Protein AF-A0A535G7M3-F1 (afdb_monomer)

Mean predicted aligned error: 3.78 Å

Secondary structure (DSSP, 8-state):
-EE--HHHHHTTS-TT-EEEE--BTTBT--HHHHHHHHHHHHHHS-S-SEEEE-SS--BSSSSBGGGG-STTTEEEEEES--TT-HHHHHHHHTTSSEEEE--HHHHHHHHHHHHTT-SEEEESTTTTSTTSTTTTTTB-SHHHHHH----EEEEEETTEEEEEEE----SEEEEEEEEEETT--EE-TT-S--TTHHHHHHHHHHTT-EEEEEEEEEE-TT-S-GGG-SB-GGG--EEEE-SSHHHHS-SSSS-S--GGGTS--TTPPPPP----HHHHHHHHHGGG--TT-EEE--TTHHHHHHHHHHHHTT-GGGSEEE-TTS-BS----

Foldseek 3Di:
DDEDALLRVQVQAAAQAAEEADDAAQFFFQQSNLLSNLVCCVVPVPDFQYEYEYLYDHHQQPTGPLSCLDQRRHQEYEYADDPNHVSNVVSVVVVSHWYFHDHSVQSLVLLQCLLVVHQFDWAAPQPPHCCAPVHPVRGDDDNNSVPNDRQWDWDADPNDITIGRGHDAHQEYETEAAEAEPLRFGANQQALFDFRLQSSLSNHQSSVHAYEYEYCDYDYPPPQPPVRRPHGSVSHDYYHYDPDLQPRVANHPVGNTDCLSVDDCVPPAQDADDDDPLQVVLLVVCVVDFFPEEDEADPDSRVVHVSNNCRVVVCLNRYWYDYPSGDTRDYDD

Nearest PDB structures (foldseek):
  2ahu-assembly1_D  TM=9.354E-01  e=6.860E-32  Escherichia coli O157:H7
  2ahw-assembly1_D  TM=9.387E-01  e=3.954E-31  Escherichia coli O157:H7
  2ahw-assembly1_C  TM=9.393E-01  e=7.514E-31  Escherichia coli O157:H7
  5dbn-assembly2_E  TM=9.052E-01  e=2.114E-18  Escherichia coli DH5[alpha]
  3dlx-assembly2_D  TM=8.431E-01  e=1.489E-18  Homo sapiens

Radius of gyration: 20.75 Å; Cα contacts (8 Å, |Δi|>4): 780; chains: 1; bounding box: 54×54×50 Å

Structure (mmCIF, N/CA/C/O backbone):
data_AF-A0A535G7M3-F1
#
_entry.id   AF-A0A535G7M3-F1
#
loop_
_atom_site.group_PDB
_atom_site.id
_atom_site.type_symbol
_atom_site.label_atom_id
_atom_site.label_alt_id
_atom_site.label_comp_id
_atom_site.label_asym_id
_atom_site.label_entity_id
_atom_site.label_seq_id
_atom_site.pdbx_PDB_ins_code
_atom_site.Cartn_x
_atom_site.Cartn_y
_atom_site.Cartn_z
_atom_site.occupancy
_atom_site.B_iso_or_equiv
_atom_site.auth_seq_id
_atom_site.auth_comp_id
_atom_site.auth_asym_id
_atom_site.auth_atom_id
_atom_site.pdbx_PDB_model_num
ATOM 1 N N . MET A 1 1 ? -15.943 12.325 -10.690 1.00 85.44 1 MET A N 1
ATOM 2 C CA . MET A 1 1 ? -14.602 12.933 -10.725 1.00 85.44 1 MET A CA 1
ATOM 3 C C . MET A 1 1 ? -14.664 14.458 -10.744 1.00 85.44 1 MET A C 1
ATOM 5 O O . MET A 1 1 ? -15.367 15.042 -11.564 1.00 85.44 1 MET A O 1
ATOM 9 N N . ARG A 1 2 ? -13.931 15.091 -9.825 1.00 95.06 2 ARG A N 1
ATOM 10 C CA . ARG A 1 2 ? -13.686 16.533 -9.719 1.00 95.06 2 ARG A CA 1
ATOM 11 C C . ARG A 1 2 ? -12.179 16.757 -9.592 1.00 95.06 2 ARG A C 1
ATOM 13 O O . ARG A 1 2 ? -11.519 16.082 -8.804 1.00 95.06 2 ARG A O 1
ATOM 20 N N . LEU A 1 3 ? -11.642 17.720 -10.336 1.00 97.31 3 LEU A N 1
ATOM 21 C CA . LEU A 1 3 ? -10.264 18.167 -10.143 1.00 97.31 3 LEU A CA 1
ATOM 22 C C . LEU A 1 3 ? -10.166 18.968 -8.839 1.00 97.31 3 LEU A C 1
ATOM 24 O O . LEU A 1 3 ? -11.008 19.833 -8.588 1.00 97.31 3 LEU A O 1
ATOM 28 N N . ALA A 1 4 ? -9.162 18.675 -8.021 1.00 98.12 4 ALA A N 1
ATOM 29 C CA . ALA A 1 4 ? -8.980 19.292 -6.715 1.00 98.12 4 ALA A CA 1
ATOM 30 C C . ALA A 1 4 ? -7.508 19.639 -6.468 1.00 98.12 4 ALA A C 1
ATOM 32 O O . ALA A 1 4 ? -6.596 18.945 -6.915 1.00 98.12 4 ALA A O 1
ATOM 33 N N . SER A 1 5 ? -7.278 20.714 -5.723 1.00 98.50 5 SER A N 1
ATOM 34 C CA . SER A 1 5 ? -5.991 20.965 -5.078 1.00 98.50 5 SER A CA 1
ATOM 35 C C . SER A 1 5 ? -5.734 19.952 -3.955 1.00 98.50 5 SER A C 1
ATOM 37 O O . SER A 1 5 ? -6.659 19.316 -3.444 1.00 98.50 5 SER A O 1
ATOM 39 N N . VAL A 1 6 ? -4.475 19.841 -3.517 1.00 98.56 6 VAL A N 1
ATOM 40 C CA . VAL A 1 6 ? -4.107 19.035 -2.339 1.00 98.56 6 VAL A CA 1
ATOM 41 C C . VAL A 1 6 ? -4.949 19.444 -1.126 1.00 98.56 6 VAL A C 1
ATOM 43 O O . VAL A 1 6 ? -5.478 18.588 -0.428 1.00 98.56 6 VAL A O 1
ATOM 46 N N . GLN A 1 7 ? -5.141 20.744 -0.899 1.00 98.38 7 GLN A N 1
ATOM 47 C CA . GLN A 1 7 ? -5.889 21.259 0.248 1.00 98.38 7 GLN A CA 1
ATOM 48 C C . GLN A 1 7 ? -7.371 20.877 0.194 1.00 98.38 7 GLN A C 1
ATOM 50 O O . GLN A 1 7 ? -7.935 20.481 1.209 1.00 98.38 7 GLN A O 1
ATOM 55 N N . GLU A 1 8 ? -8.001 20.961 -0.980 1.00 98.50 8 GLU A N 1
ATOM 56 C CA . GLU A 1 8 ? -9.398 20.548 -1.155 1.00 98.50 8 GLU A CA 1
ATOM 57 C C . GLU A 1 8 ? -9.590 19.042 -0.976 1.00 98.50 8 GLU A C 1
ATOM 59 O O . GLU A 1 8 ? -10.617 18.623 -0.448 1.00 98.50 8 GLU A O 1
ATOM 64 N N . ALA A 1 9 ? -8.623 18.232 -1.414 1.00 98.62 9 ALA A N 1
ATOM 65 C CA . ALA A 1 9 ? -8.669 16.789 -1.224 1.00 98.62 9 ALA A CA 1
ATOM 66 C C . ALA A 1 9 ? -8.472 16.396 0.243 1.00 98.62 9 ALA A C 1
ATOM 68 O O . ALA A 1 9 ? -9.218 15.570 0.756 1.00 98.62 9 ALA A O 1
ATOM 69 N N . VAL A 1 10 ? -7.531 17.033 0.945 1.00 98.69 10 VAL A N 1
ATOM 70 C CA . VAL A 1 10 ? -7.316 16.809 2.382 1.00 98.69 10 VAL A CA 1
ATOM 71 C C . VAL A 1 10 ? -8.527 17.249 3.204 1.00 98.69 10 VAL A C 1
ATOM 73 O O . VAL A 1 10 ? -8.916 16.549 4.132 1.00 98.69 10 VAL A O 1
ATOM 76 N N . ALA A 1 11 ? -9.179 18.354 2.834 1.00 98.38 11 ALA A N 1
ATOM 77 C CA . ALA A 1 11 ? -10.402 18.815 3.491 1.00 98.38 11 ALA A CA 1
ATOM 78 C C . ALA A 1 11 ? -11.598 17.858 3.316 1.00 98.38 11 ALA A C 1
ATOM 80 O O . ALA A 1 11 ? -12.571 17.961 4.060 1.00 98.38 11 ALA A O 1
ATOM 81 N N . ALA A 1 12 ? -11.543 16.940 2.346 1.00 98.25 12 ALA A N 1
ATOM 82 C CA . ALA A 1 12 ? -12.556 15.906 2.159 1.00 98.25 12 ALA A CA 1
ATOM 83 C C . ALA A 1 12 ? -12.346 14.678 3.065 1.00 98.25 12 ALA A C 1
ATOM 85 O O . ALA A 1 12 ? -13.199 13.794 3.074 1.00 98.25 12 ALA A O 1
ATOM 86 N N . ILE A 1 13 ? -11.238 14.608 3.812 1.00 98.81 13 ILE A N 1
ATOM 87 C CA . ILE A 1 13 ? -10.945 13.522 4.754 1.00 98.81 13 ILE A CA 1
ATOM 88 C C . ILE A 1 13 ? -11.556 13.890 6.114 1.00 98.81 13 ILE A C 1
ATOM 90 O O . ILE A 1 13 ? -11.090 14.848 6.736 1.00 98.81 13 ILE A O 1
ATOM 94 N N . PRO A 1 14 ? -12.586 13.174 6.598 1.00 98.50 14 PRO A N 1
ATOM 95 C CA . PRO A 1 14 ? -13.170 13.470 7.897 1.00 98.50 14 PRO A CA 1
ATOM 96 C C . PRO A 1 14 ? -12.262 13.000 9.040 1.00 98.50 14 PRO A C 1
ATOM 98 O O . PRO A 1 14 ? -11.478 12.058 8.901 1.00 98.50 14 PRO A O 1
ATOM 101 N N . ASP A 1 15 ? -12.403 13.634 10.203 1.00 98.81 15 ASP A N 1
ATOM 102 C CA . ASP A 1 15 ? -11.778 13.145 11.431 1.00 98.81 15 ASP A CA 1
ATOM 103 C C . ASP A 1 15 ? -12.272 11.729 11.756 1.00 98.81 15 ASP A C 1
ATOM 105 O O . ASP A 1 15 ? -13.450 11.409 11.584 1.00 98.81 15 ASP A O 1
ATOM 109 N N . GLY A 1 16 ? -11.373 10.874 12.241 1.00 98.75 16 GLY A N 1
ATOM 110 C CA . GLY A 1 16 ? -11.694 9.485 12.565 1.00 98.75 16 GLY A CA 1
ATOM 111 C C . GLY A 1 16 ? -11.828 8.550 11.359 1.00 98.75 16 GLY A C 1
ATOM 112 O O . GLY A 1 16 ? -12.147 7.378 11.558 1.00 98.75 16 GLY A O 1
ATOM 113 N N . ALA A 1 17 ? -11.586 9.030 10.133 1.00 98.88 17 ALA A N 1
ATOM 114 C CA . ALA A 1 17 ? -11.713 8.225 8.922 1.00 98.88 17 ALA A CA 1
ATOM 115 C C . ALA A 1 17 ? -10.767 7.017 8.903 1.00 98.88 17 ALA A C 1
ATOM 117 O O . ALA A 1 17 ? -9.596 7.104 9.289 1.00 98.88 17 ALA A O 1
ATOM 118 N N . THR A 1 18 ? -11.259 5.912 8.346 1.00 98.94 18 THR A N 1
ATOM 119 C CA . THR A 1 18 ? -10.438 4.793 7.892 1.00 98.94 18 THR A CA 1
ATOM 120 C C . THR A 1 18 ? -9.894 5.096 6.502 1.00 98.94 18 THR A C 1
ATOM 122 O O . THR A 1 18 ? -10.629 5.080 5.514 1.00 98.94 18 THR A O 1
ATOM 125 N N . VAL A 1 19 ? -8.595 5.372 6.427 1.00 98.94 19 VAL A N 1
ATOM 126 C CA . VAL A 1 19 ? -7.900 5.790 5.209 1.00 98.94 19 VAL A CA 1
ATOM 127 C C . VAL A 1 19 ? -7.030 4.643 4.701 1.00 98.94 19 VAL A C 1
ATOM 129 O O . VAL A 1 19 ? -6.006 4.321 5.304 1.00 98.94 19 VAL A O 1
ATOM 132 N N . ALA A 1 20 ? -7.425 4.018 3.593 1.00 98.88 20 ALA A N 1
ATOM 133 C CA . ALA A 1 20 ? -6.588 3.049 2.891 1.00 98.88 20 ALA A CA 1
ATOM 134 C C . ALA A 1 20 ? -5.645 3.772 1.933 1.00 98.88 20 ALA A C 1
ATOM 136 O O . ALA A 1 20 ? -6.084 4.619 1.154 1.00 98.88 20 ALA A O 1
ATOM 137 N N . VAL A 1 21 ? -4.363 3.421 1.977 1.00 98.69 21 VAL A N 1
ATOM 138 C CA . VAL A 1 21 ? -3.335 4.101 1.193 1.00 98.69 21 VAL A CA 1
ATOM 139 C C . VAL A 1 21 ? -2.470 3.106 0.416 1.00 98.69 21 VAL A C 1
ATOM 141 O O . VAL A 1 21 ? -2.013 2.104 0.974 1.00 98.69 21 VAL A O 1
ATOM 144 N N . ASP A 1 22 ? -2.253 3.365 -0.873 1.00 98.25 22 ASP A N 1
ATOM 145 C CA . ASP A 1 22 ? -1.456 2.498 -1.748 1.00 98.25 22 ASP A CA 1
ATOM 146 C C . ASP A 1 22 ? 0.041 2.837 -1.719 1.00 98.25 22 ASP A C 1
ATOM 148 O O . ASP A 1 22 ? 0.449 3.976 -1.484 1.00 98.25 22 ASP A O 1
ATOM 152 N N . GLY A 1 23 ? 0.872 1.831 -1.976 1.00 96.81 23 GLY A N 1
ATOM 153 C CA . GLY A 1 23 ? 2.307 2.009 -2.144 1.00 96.81 23 GLY A CA 1
ATOM 154 C C . GLY A 1 23 ? 3.157 0.879 -1.567 1.00 96.81 23 GLY A C 1
ATOM 155 O O . GLY A 1 23 ? 2.757 0.168 -0.644 1.00 96.81 23 GLY A O 1
ATOM 156 N N . PHE A 1 24 ? 4.370 0.757 -2.102 1.00 95.75 24 PHE A N 1
ATOM 157 C CA . PHE A 1 24 ? 5.407 -0.187 -1.699 1.00 95.75 24 PHE A CA 1
ATOM 158 C C . PHE A 1 24 ? 6.766 0.511 -1.818 1.00 95.75 24 PHE A C 1
ATOM 160 O O . PHE A 1 24 ? 7.145 0.957 -2.898 1.00 95.75 24 PHE A O 1
ATOM 167 N N . THR A 1 25 ? 7.489 0.623 -0.705 1.00 92.88 25 THR A N 1
ATOM 168 C CA . THR A 1 25 ? 8.601 1.564 -0.500 1.00 92.88 25 THR A CA 1
ATOM 169 C C . THR A 1 25 ? 8.196 2.996 -0.865 1.00 92.88 25 THR A C 1
ATOM 171 O O . THR A 1 25 ? 7.481 3.615 -0.092 1.00 92.88 25 THR A O 1
ATOM 174 N N . LEU A 1 26 ? 8.585 3.531 -2.021 1.00 94.00 26 LEU A N 1
ATOM 175 C CA . LEU A 1 26 ? 8.052 4.797 -2.555 1.00 94.00 26 LEU A CA 1
ATOM 176 C C . LEU A 1 26 ? 7.333 4.640 -3.902 1.00 94.00 26 LEU A C 1
ATOM 178 O O . LEU A 1 26 ? 6.809 5.614 -4.445 1.00 94.00 26 LEU A O 1
ATOM 182 N N . MET A 1 27 ? 7.272 3.420 -4.435 1.00 96.12 27 MET A N 1
ATOM 183 C CA . MET A 1 27 ? 6.484 3.118 -5.627 1.00 96.12 27 MET A CA 1
ATOM 184 C C . MET A 1 27 ? 5.001 3.185 -5.254 1.00 96.12 27 MET A C 1
ATOM 186 O O . MET A 1 27 ? 4.608 2.662 -4.215 1.00 96.12 27 MET A O 1
ATOM 190 N N . GLY A 1 28 ? 4.180 3.854 -6.061 1.00 96.44 28 GLY A N 1
ATOM 191 C CA . GLY A 1 28 ? 2.742 4.017 -5.805 1.00 96.44 28 GLY A CA 1
ATOM 192 C C . GLY A 1 28 ? 2.362 5.024 -4.706 1.00 96.44 28 GLY A C 1
ATOM 193 O O . GLY A 1 28 ? 1.191 5.369 -4.591 1.00 96.44 28 GLY A O 1
ATOM 194 N N . VAL A 1 29 ? 3.321 5.562 -3.941 1.00 97.62 29 VAL A N 1
ATOM 195 C CA . VAL A 1 29 ? 3.040 6.488 -2.827 1.00 97.62 29 VAL A CA 1
ATOM 196 C C . VAL A 1 29 ? 2.573 7.857 -3.332 1.00 97.62 29 VAL A C 1
ATOM 198 O O . VAL A 1 29 ? 3.274 8.516 -4.108 1.00 97.62 29 VAL A O 1
ATOM 201 N N . ALA A 1 30 ? 1.407 8.305 -2.862 1.00 98.25 30 ALA A N 1
ATOM 202 C CA . ALA A 1 30 ? 0.836 9.622 -3.152 1.00 98.25 30 ALA A CA 1
ATOM 203 C C . ALA A 1 30 ? 1.435 10.718 -2.244 1.00 98.25 30 ALA A C 1
ATOM 205 O O . ALA A 1 30 ? 0.759 11.302 -1.397 1.00 98.25 30 ALA A O 1
ATOM 206 N N . GLU A 1 31 ? 2.734 10.971 -2.409 1.00 98.12 31 GLU A N 1
ATOM 207 C CA . GLU A 1 31 ? 3.543 11.833 -1.535 1.00 98.12 31 GLU A CA 1
ATOM 208 C C . GLU A 1 31 ? 2.943 13.233 -1.315 1.00 98.12 31 GLU A C 1
ATOM 210 O O . GLU A 1 31 ? 2.916 13.710 -0.183 1.00 98.12 31 GLU A O 1
ATOM 215 N N . ALA A 1 32 ? 2.414 13.886 -2.359 1.00 98.50 32 ALA A N 1
ATOM 216 C CA . ALA A 1 32 ? 1.858 15.235 -2.225 1.00 98.50 32 ALA A CA 1
ATOM 217 C C . ALA A 1 32 ? 0.615 15.259 -1.324 1.00 98.50 32 ALA A C 1
ATOM 219 O O . ALA A 1 32 ? 0.388 16.231 -0.603 1.00 98.50 32 ALA A O 1
ATOM 220 N N . LEU A 1 33 ? -0.179 14.184 -1.346 1.00 98.75 33 LEU A N 1
ATOM 221 C CA . LEU A 1 33 ? -1.320 14.029 -0.450 1.00 98.75 33 LEU A CA 1
ATOM 222 C C . LEU A 1 33 ? -0.865 13.754 0.982 1.00 98.75 33 LEU A C 1
ATOM 224 O O . LEU A 1 33 ? -1.399 14.372 1.897 1.00 98.75 33 LEU A O 1
ATOM 228 N N . TYR A 1 34 ? 0.135 12.897 1.197 1.00 98.62 34 TYR A N 1
ATOM 229 C CA . TYR A 1 34 ? 0.619 12.585 2.549 1.00 98.62 34 TYR A CA 1
ATOM 230 C C . TYR A 1 34 ? 1.235 13.820 3.220 1.00 98.62 34 TYR A C 1
ATOM 232 O O . TYR A 1 34 ? 0.886 14.156 4.353 1.00 98.62 34 TYR A O 1
ATOM 240 N N . GLU A 1 35 ? 2.078 14.554 2.491 1.00 98.50 35 GLU A N 1
ATOM 241 C CA . GLU A 1 35 ? 2.643 15.836 2.925 1.00 98.50 35 GLU A CA 1
ATOM 242 C C . GLU A 1 35 ? 1.545 16.886 3.173 1.00 98.50 35 GLU A C 1
ATOM 244 O O . GLU A 1 35 ? 1.603 17.656 4.138 1.00 98.50 35 GLU A O 1
ATOM 249 N N . GLY A 1 36 ? 0.509 16.899 2.329 1.00 98.69 36 GLY A N 1
ATOM 250 C CA . GLY A 1 36 ? -0.661 17.760 2.474 1.00 98.69 36 GLY A CA 1
ATOM 251 C C . GLY A 1 36 ? -1.463 17.481 3.745 1.00 98.69 36 GLY A C 1
ATOM 252 O O . GLY A 1 36 ? -1.848 18.426 4.436 1.00 98.69 36 GLY A O 1
ATOM 253 N N . ILE A 1 37 ? -1.681 16.204 4.074 1.00 98.88 37 ILE A N 1
ATOM 254 C CA . ILE A 1 37 ? -2.353 15.766 5.306 1.00 98.88 37 ILE A CA 1
ATOM 255 C C . ILE A 1 37 ? -1.554 16.229 6.526 1.00 98.88 37 ILE A C 1
ATOM 257 O O . ILE A 1 37 ? -2.116 16.892 7.399 1.00 98.88 37 ILE A O 1
ATOM 261 N N . GLU A 1 38 ? -0.243 15.957 6.564 1.00 98.75 38 GLU A N 1
ATOM 262 C CA . GLU A 1 38 ? 0.624 16.412 7.658 1.00 98.75 38 GLU A CA 1
ATOM 263 C C . GLU A 1 38 ? 0.560 17.938 7.818 1.00 98.75 38 GLU A C 1
ATOM 265 O O . GLU A 1 38 ? 0.361 18.454 8.921 1.00 98.75 38 GLU A O 1
ATOM 270 N N . THR A 1 39 ? 0.705 18.671 6.713 1.00 98.62 39 THR A N 1
ATOM 271 C CA . THR A 1 39 ? 0.699 20.138 6.708 1.00 98.62 39 THR A CA 1
ATOM 272 C C . THR A 1 39 ? -0.635 20.694 7.203 1.00 98.62 39 THR A C 1
ATOM 274 O O . THR A 1 39 ? -0.653 21.618 8.023 1.00 98.62 39 THR A O 1
ATOM 277 N N . SER A 1 40 ? -1.755 20.135 6.737 1.00 98.75 40 SER A N 1
ATOM 278 C CA . SER A 1 40 ? -3.091 20.537 7.177 1.00 98.75 40 SER A CA 1
ATOM 279 C C . SER A 1 40 ? -3.268 20.303 8.671 1.00 98.75 40 SER A C 1
ATOM 281 O O . SER A 1 40 ? -3.656 21.233 9.385 1.00 98.75 40 SER A O 1
ATOM 283 N N . PHE A 1 41 ? -2.902 19.117 9.165 1.00 98.81 41 PHE A N 1
ATOM 284 C CA . PHE A 1 41 ? -3.027 18.785 10.580 1.00 98.81 41 PHE A CA 1
ATOM 285 C C . PHE A 1 41 ? -2.170 19.703 11.453 1.00 98.81 41 PHE A C 1
ATOM 287 O O . PHE A 1 41 ? -2.665 20.279 12.416 1.00 98.81 41 PHE A O 1
ATOM 294 N N . ARG A 1 42 ? -0.910 19.952 11.080 1.00 98.50 42 ARG A N 1
ATOM 295 C CA . ARG A 1 42 ? -0.039 20.875 11.829 1.00 98.50 42 ARG A CA 1
ATOM 296 C C . ARG A 1 42 ? -0.570 22.307 11.868 1.00 98.50 42 ARG A C 1
ATOM 298 O O . ARG A 1 42 ? -0.332 23.015 12.842 1.00 98.50 42 ARG A O 1
ATOM 305 N N . LYS A 1 43 ? -1.259 22.751 10.813 1.00 98.44 43 LYS A N 1
ATOM 306 C CA . LYS A 1 43 ? -1.796 24.114 10.715 1.00 98.44 43 LYS A CA 1
ATOM 307 C C . LYS A 1 43 ? -3.148 24.276 11.408 1.00 98.44 43 LYS A C 1
ATOM 309 O O . LYS A 1 43 ? -3.428 25.348 11.936 1.00 98.44 43 LYS A O 1
ATOM 314 N N . THR A 1 44 ? -4.000 23.260 11.338 1.00 98.31 44 THR A N 1
ATOM 315 C CA . THR A 1 44 ? -5.428 23.381 11.677 1.00 98.31 44 THR A CA 1
ATOM 316 C C . THR A 1 44 ? -5.890 22.419 12.763 1.00 98.31 44 THR A C 1
ATOM 318 O O . THR A 1 44 ? -6.952 22.633 13.333 1.00 98.31 44 THR A O 1
ATOM 321 N N . GLY A 1 45 ? -5.114 21.377 13.057 1.00 98.44 45 GLY A N 1
ATOM 322 C CA . GLY A 1 45 ? -5.531 20.247 13.884 1.00 98.44 45 GLY A CA 1
ATOM 323 C C . GLY A 1 45 ? -6.364 19.198 13.140 1.00 98.44 45 GLY A C 1
ATOM 324 O O . GLY A 1 45 ? -6.830 18.268 13.789 1.00 98.44 45 GLY A O 1
ATOM 325 N N . HIS A 1 46 ? -6.549 19.327 11.816 1.00 98.56 46 HIS A N 1
ATOM 326 C CA . HIS A 1 46 ? -7.394 18.445 11.001 1.00 98.56 46 HIS A CA 1
ATOM 327 C C . HIS A 1 46 ? -6.739 18.038 9.659 1.00 98.56 46 HIS A C 1
ATOM 329 O O . HIS A 1 46 ? -6.026 18.852 9.054 1.00 98.56 46 HIS A O 1
ATOM 335 N N . PRO A 1 47 ? -7.008 16.822 9.144 1.00 98.69 47 PRO A N 1
ATOM 336 C CA . PRO A 1 47 ? -7.820 15.772 9.771 1.00 98.69 47 PRO A CA 1
ATOM 337 C C . PRO A 1 47 ? -7.098 15.116 10.956 1.00 98.69 47 PRO A C 1
ATOM 339 O O . PRO A 1 47 ? -5.870 15.112 10.993 1.00 98.69 47 PRO A O 1
ATOM 342 N N . ARG A 1 48 ? -7.842 14.569 11.919 1.00 98.81 48 ARG A N 1
ATOM 343 C CA . ARG A 1 48 ? -7.294 13.947 13.140 1.00 98.81 48 ARG A CA 1
ATOM 344 C C . ARG A 1 48 ? -7.879 12.574 13.440 1.00 98.81 48 ARG A C 1
ATOM 346 O O . ARG A 1 48 ? -8.917 12.192 12.906 1.00 98.81 48 ARG A O 1
ATOM 353 N N . ASP A 1 49 ? -7.214 11.854 14.338 1.00 98.75 49 ASP A N 1
ATOM 354 C CA . ASP A 1 49 ? -7.622 10.543 14.848 1.00 98.75 49 ASP A CA 1
ATOM 355 C C . ASP A 1 49 ? -7.854 9.476 13.756 1.00 98.75 49 ASP A C 1
ATOM 357 O O . ASP A 1 49 ? -8.692 8.586 13.902 1.00 98.75 49 ASP A O 1
ATOM 361 N N . LEU A 1 50 ? -7.088 9.541 12.664 1.00 98.94 50 LEU A N 1
ATOM 362 C CA . LEU A 1 50 ? -7.232 8.657 11.507 1.00 98.94 50 LEU A CA 1
ATOM 363 C C . LEU A 1 50 ? -6.877 7.197 11.826 1.00 98.94 50 LEU A C 1
ATOM 365 O O . LEU A 1 50 ? -5.934 6.913 12.574 1.00 98.94 50 LEU A O 1
ATOM 369 N N . VAL A 1 51 ? -7.589 6.266 11.188 1.00 98.88 51 VAL A N 1
ATOM 370 C CA . VAL A 1 51 ? -7.212 4.850 11.102 1.00 98.88 51 VAL A CA 1
ATOM 371 C C . VAL A 1 51 ? -6.576 4.614 9.737 1.00 98.88 51 VAL A C 1
ATOM 373 O O . VAL A 1 51 ? -7.269 4.523 8.731 1.00 98.88 51 VAL A O 1
ATOM 376 N N . ILE A 1 52 ? -5.253 4.521 9.679 1.00 98.75 52 ILE A N 1
ATOM 377 C CA . ILE A 1 52 ? -4.522 4.412 8.412 1.00 98.75 52 ILE A CA 1
ATOM 378 C C . ILE A 1 52 ? -4.225 2.945 8.119 1.00 98.75 52 ILE A C 1
ATOM 380 O O . ILE A 1 52 ? -3.699 2.228 8.972 1.00 98.75 52 ILE A O 1
ATOM 384 N N . VAL A 1 53 ? -4.553 2.496 6.910 1.00 98.75 53 VAL A N 1
ATOM 385 C CA . VAL A 1 53 ? -4.455 1.095 6.492 1.00 98.75 53 VAL A CA 1
ATOM 386 C C . VAL A 1 53 ? -3.543 0.978 5.279 1.00 98.75 53 VAL A C 1
ATOM 388 O O . VAL A 1 53 ? -3.825 1.572 4.240 1.00 98.75 53 VAL A O 1
ATOM 391 N N . HIS A 1 54 ? -2.480 0.181 5.382 1.00 97.62 54 HIS A N 1
ATOM 392 C CA . HIS A 1 54 ? -1.531 -0.012 4.284 1.00 97.62 54 HIS A CA 1
ATOM 393 C C . HIS A 1 54 ? -1.103 -1.478 4.144 1.00 97.62 54 HIS A C 1
ATOM 395 O O . HIS A 1 54 ? -0.702 -2.128 5.111 1.00 97.62 54 HIS A O 1
ATOM 401 N N . ALA A 1 5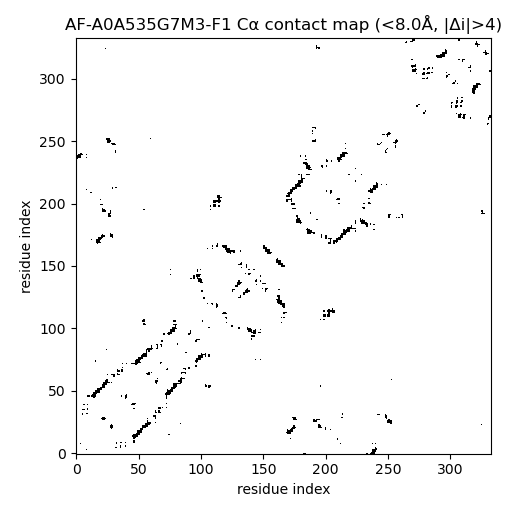5 ? -1.159 -2.015 2.924 1.00 97.06 55 ALA A N 1
ATOM 402 C CA . ALA A 1 55 ? -0.797 -3.409 2.673 1.00 97.06 55 ALA A CA 1
ATOM 403 C C . ALA A 1 55 ? 0.715 -3.652 2.602 1.00 97.06 55 ALA A C 1
ATOM 405 O O . ALA A 1 55 ? 1.133 -4.782 2.836 1.00 97.06 55 ALA A O 1
ATOM 406 N N . ALA A 1 56 ? 1.538 -2.635 2.336 1.00 95.44 56 ALA A N 1
ATOM 407 C CA . ALA A 1 56 ? 2.998 -2.736 2.289 1.00 95.44 56 ALA A CA 1
ATOM 408 C C . ALA A 1 56 ? 3.666 -1.481 2.865 1.00 95.44 56 ALA A C 1
ATOM 410 O O . ALA A 1 56 ? 3.030 -0.439 2.992 1.00 95.44 56 ALA A O 1
ATOM 411 N N . GLY A 1 57 ? 4.936 -1.570 3.268 1.00 93.94 57 GLY A N 1
ATOM 412 C CA . GLY A 1 57 ? 5.653 -0.436 3.863 1.00 93.94 57 GLY A CA 1
ATOM 413 C C . GLY A 1 57 ? 5.901 0.671 2.840 1.00 93.94 57 GLY A C 1
ATOM 414 O O . GLY A 1 57 ? 6.347 0.373 1.741 1.00 93.94 57 GLY A O 1
ATOM 415 N N . GLN A 1 58 ? 5.645 1.930 3.203 1.00 95.19 58 GLN A N 1
ATOM 416 C CA . GLN A 1 58 ? 5.584 3.062 2.265 1.00 95.19 58 GLN A CA 1
ATOM 417 C C . GLN A 1 58 ? 6.585 4.185 2.597 1.00 95.19 58 GLN A C 1
ATOM 419 O O . GLN A 1 58 ? 6.210 5.349 2.693 1.00 95.19 58 GLN A O 1
ATOM 424 N N . SER A 1 59 ? 7.856 3.867 2.861 1.00 95.38 59 SER A N 1
ATOM 425 C CA . SER A 1 59 ? 8.861 4.895 3.166 1.00 95.38 59 SER A CA 1
ATOM 426 C C . SER A 1 59 ? 10.272 4.538 2.694 1.00 95.38 59 SER A C 1
ATOM 428 O O . SER A 1 59 ? 10.616 3.370 2.515 1.00 95.38 59 SER A O 1
ATOM 430 N N . ASN A 1 60 ? 11.101 5.574 2.551 1.00 93.44 60 ASN A N 1
ATOM 431 C CA . ASN A 1 60 ? 12.552 5.523 2.354 1.00 93.44 60 ASN A CA 1
ATOM 432 C C . ASN A 1 60 ? 13.341 6.077 3.558 1.00 93.44 60 ASN A C 1
ATOM 434 O O . ASN A 1 60 ? 14.497 6.486 3.425 1.00 93.44 60 ASN A O 1
ATOM 438 N N . ARG A 1 61 ? 12.721 6.109 4.744 1.00 94.56 61 ARG A N 1
ATOM 439 C CA . ARG A 1 61 ? 13.235 6.637 6.022 1.00 94.56 61 ARG A CA 1
ATOM 440 C C . ARG A 1 61 ? 13.140 8.144 6.216 1.00 94.56 61 ARG A C 1
ATOM 442 O O . ARG A 1 61 ? 13.564 8.640 7.259 1.00 94.56 61 ARG A O 1
ATOM 449 N N . LYS A 1 62 ? 12.652 8.878 5.216 1.00 94.25 62 LYS A N 1
ATOM 450 C CA . LYS A 1 62 ? 12.510 10.339 5.270 1.00 94.25 62 LYS A CA 1
ATOM 451 C C . LYS A 1 62 ? 11.073 10.761 4.992 1.00 94.25 62 LYS A C 1
ATOM 453 O O . LYS A 1 62 ? 10.496 11.492 5.798 1.00 94.25 62 LYS A O 1
ATOM 458 N N . VAL A 1 63 ? 10.526 10.270 3.882 1.00 95.88 63 VAL A N 1
ATOM 459 C CA . VAL A 1 63 ? 9.228 10.673 3.318 1.00 95.88 63 VAL A CA 1
ATOM 460 C C . VAL A 1 63 ? 8.252 9.494 3.210 1.00 95.88 63 VAL A C 1
ATOM 462 O O . VAL A 1 63 ? 8.539 8.404 3.725 1.00 95.88 63 VAL A O 1
ATOM 465 N N . GLY A 1 64 ? 7.095 9.704 2.578 1.00 96.19 64 GLY A N 1
ATOM 466 C CA . GLY A 1 64 ? 6.015 8.731 2.493 1.00 96.19 64 GLY A CA 1
ATOM 467 C C . GLY A 1 64 ? 5.300 8.573 3.832 1.00 96.19 64 GLY A C 1
ATOM 468 O O . GLY A 1 64 ? 4.877 9.546 4.451 1.00 96.19 64 GLY A O 1
ATOM 469 N N . PHE A 1 65 ? 5.174 7.345 4.322 1.00 96.12 65 PHE A N 1
ATOM 470 C CA . PHE A 1 65 ? 4.397 7.018 5.522 1.00 96.12 65 PHE A CA 1
ATOM 471 C C . PHE A 1 65 ? 4.864 7.748 6.796 1.00 96.12 65 PHE A C 1
ATOM 473 O O . PHE A 1 65 ? 4.118 7.877 7.764 1.00 96.12 65 PHE A O 1
ATOM 480 N N . GLU A 1 66 ? 6.091 8.273 6.788 1.00 96.88 66 GLU A N 1
ATOM 481 C CA . GLU A 1 66 ? 6.645 9.091 7.868 1.00 96.88 66 GLU A CA 1
ATOM 482 C C . GLU A 1 66 ? 5.869 10.404 8.104 1.00 96.88 66 GLU A C 1
ATOM 484 O O . GLU A 1 66 ? 5.957 10.968 9.194 1.00 96.88 66 GLU A O 1
ATOM 489 N N . HIS A 1 67 ? 5.095 10.886 7.123 1.00 98.00 67 HIS A N 1
ATOM 490 C CA . HIS A 1 67 ? 4.216 12.057 7.266 1.00 98.00 67 HIS A CA 1
ATOM 491 C C . HIS A 1 67 ? 3.075 11.836 8.268 1.00 98.00 67 HIS A C 1
ATOM 493 O O . HIS A 1 67 ? 2.575 12.789 8.862 1.00 98.00 67 HIS A O 1
ATOM 499 N N . PHE A 1 68 ? 2.691 10.582 8.516 1.00 98.12 68 PHE A N 1
ATOM 500 C CA . PHE A 1 68 ? 1.635 10.252 9.472 1.00 98.12 68 PHE A CA 1
ATOM 501 C C . PHE A 1 68 ? 2.123 10.166 10.924 1.00 98.12 68 PHE A C 1
ATOM 503 O O . PHE A 1 68 ? 1.308 10.033 11.834 1.00 98.12 68 PHE A O 1
ATOM 510 N N . ALA A 1 69 ? 3.437 10.245 11.166 1.00 97.38 69 ALA A N 1
ATOM 511 C CA . ALA A 1 69 ? 4.033 10.172 12.500 1.00 97.38 69 ALA A CA 1
ATOM 512 C C . ALA A 1 69 ? 3.917 11.519 13.243 1.00 97.38 69 ALA A C 1
ATOM 514 O O . ALA A 1 69 ? 4.917 12.163 13.574 1.00 97.38 69 ALA A O 1
ATOM 515 N N . VAL A 1 70 ? 2.678 11.962 13.470 1.00 97.62 70 VAL A N 1
ATOM 516 C CA . VAL A 1 70 ? 2.336 13.193 14.191 1.00 97.62 70 VAL A CA 1
ATOM 517 C C . VAL A 1 70 ? 1.267 12.878 15.233 1.00 97.62 70 VAL A C 1
ATOM 519 O O . VAL A 1 70 ? 0.239 12.282 14.922 1.00 97.62 70 VAL A O 1
ATOM 522 N N . GLU A 1 71 ? 1.513 13.263 16.484 1.00 97.94 71 GLU A N 1
ATOM 523 C CA . GLU A 1 71 ? 0.593 12.996 17.593 1.00 97.94 71 GLU A CA 1
ATOM 524 C C . GLU A 1 71 ? -0.770 13.657 17.350 1.00 97.94 71 GLU A C 1
ATOM 526 O O . GLU A 1 71 ? -0.841 14.829 16.983 1.00 97.94 71 GLU A O 1
ATOM 531 N N . GLY A 1 72 ? -1.847 12.885 17.517 1.00 98.06 72 GLY A N 1
ATOM 532 C CA . GLY A 1 72 ? -3.225 13.300 17.241 1.00 98.06 72 GLY A CA 1
ATOM 533 C C . GLY A 1 72 ? -3.666 13.177 15.776 1.00 98.06 72 GLY A C 1
ATOM 534 O O . GLY A 1 72 ? -4.868 13.170 15.519 1.00 98.06 72 GLY A O 1
ATOM 535 N N . LEU A 1 73 ? -2.744 13.025 14.816 1.00 98.69 73 LEU A N 1
ATOM 536 C CA . LEU A 1 73 ? -3.105 12.807 13.410 1.00 98.69 73 LEU A CA 1
ATOM 537 C C . LEU A 1 73 ? -3.603 11.377 13.190 1.00 98.69 73 LEU A C 1
ATOM 539 O O . LEU A 1 73 ? -4.723 11.170 12.730 1.00 98.69 73 LEU A O 1
ATOM 543 N N . ALA A 1 74 ? -2.773 10.389 13.524 1.00 98.12 74 ALA A N 1
ATOM 544 C CA . ALA A 1 74 ? -3.112 8.979 13.398 1.00 98.12 74 ALA A CA 1
ATOM 545 C C . ALA A 1 74 ? -3.471 8.403 14.768 1.00 98.12 74 ALA A C 1
ATOM 547 O O . ALA A 1 74 ? -2.646 8.391 15.678 1.00 98.12 74 ALA A O 1
ATOM 548 N N . LYS A 1 75 ? -4.690 7.878 14.897 1.00 98.50 75 LYS A N 1
ATOM 549 C CA . LYS A 1 75 ? -5.118 7.109 16.070 1.00 98.50 75 LYS A CA 1
ATOM 550 C C . LYS A 1 75 ? -4.625 5.668 15.996 1.00 98.50 75 LYS A C 1
ATOM 552 O O . LYS A 1 75 ? -4.214 5.094 17.004 1.00 98.50 75 LYS A O 1
ATOM 557 N N . ARG A 1 76 ? -4.690 5.066 14.806 1.00 98.69 76 ARG A N 1
ATOM 558 C CA . ARG A 1 76 ? -4.331 3.662 14.577 1.00 98.69 76 ARG A CA 1
ATOM 559 C C . ARG A 1 76 ? -3.663 3.485 13.229 1.00 98.69 76 ARG A C 1
ATOM 561 O O . ARG A 1 76 ? -4.127 4.034 12.236 1.00 98.69 76 ARG A O 1
ATOM 568 N N . ILE A 1 77 ? -2.653 2.627 13.192 1.00 98.50 77 ILE A N 1
ATOM 569 C CA . ILE A 1 77 ? -2.094 2.092 11.959 1.00 98.50 77 ILE A CA 1
ATOM 570 C C . ILE A 1 77 ? -2.378 0.589 11.882 1.00 98.50 77 ILE A C 1
ATOM 572 O O . ILE A 1 77 ? -2.004 -0.170 12.778 1.00 98.50 77 ILE A O 1
ATOM 576 N N . VAL A 1 78 ? -3.025 0.163 10.797 1.00 98.69 78 VAL A N 1
ATOM 577 C CA . VAL A 1 78 ? -3.204 -1.245 10.424 1.00 98.69 78 VAL A CA 1
ATOM 578 C C . VAL A 1 78 ? -2.313 -1.521 9.216 1.00 98.69 78 VAL A C 1
ATOM 580 O O . VAL A 1 78 ? -2.630 -1.149 8.088 1.00 98.69 78 VAL A O 1
ATOM 583 N N . GLY A 1 79 ? -1.165 -2.136 9.466 1.00 97.56 79 GLY A N 1
ATOM 584 C CA . GLY A 1 79 ? -0.095 -2.294 8.487 1.00 97.56 79 GLY A CA 1
ATOM 585 C C . GLY A 1 79 ? 0.398 -3.724 8.367 1.00 97.56 79 GLY A C 1
ATOM 586 O O . GLY A 1 79 ? 0.003 -4.596 9.135 1.00 97.56 79 GLY A O 1
ATOM 587 N N . SER A 1 80 ? 1.309 -3.969 7.431 1.00 95.38 80 SER A N 1
ATOM 588 C CA . SER A 1 80 ? 2.007 -5.260 7.305 1.00 95.38 80 SER A CA 1
ATOM 589 C C . SER A 1 80 ? 3.515 -5.183 7.507 1.00 95.38 80 SER A C 1
ATOM 591 O O . SER A 1 80 ? 4.161 -6.191 7.795 1.00 95.38 80 SER A O 1
ATOM 593 N N . HIS A 1 81 ? 4.088 -3.993 7.324 1.00 92.50 81 HIS A N 1
ATOM 594 C CA . HIS A 1 81 ? 5.524 -3.810 7.253 1.00 92.50 81 HIS A CA 1
ATOM 595 C C . HIS A 1 81 ? 5.929 -2.425 7.756 1.00 92.50 81 HIS A C 1
ATOM 597 O O . HIS A 1 81 ? 5.561 -1.400 7.187 1.00 92.50 81 HIS A O 1
ATOM 603 N N . TRP A 1 82 ? 6.772 -2.424 8.782 1.00 87.56 82 TRP A N 1
ATOM 604 C CA . TRP A 1 82 ? 7.210 -1.231 9.517 1.00 87.56 82 TRP A CA 1
ATOM 605 C C . TRP A 1 82 ? 8.674 -0.867 9.235 1.00 87.56 82 TRP A C 1
ATOM 607 O O . TRP A 1 82 ? 9.254 0.010 9.870 1.00 87.56 82 TRP A O 1
ATOM 617 N N . GLY A 1 83 ? 9.316 -1.575 8.303 1.00 83.25 83 GLY A N 1
ATOM 618 C CA . GLY A 1 83 ? 10.682 -1.276 7.891 1.00 83.25 83 GLY A CA 1
ATOM 619 C C . GLY A 1 83 ? 10.767 0.025 7.094 1.00 83.25 83 GLY A C 1
ATOM 620 O O . GLY A 1 83 ? 9.794 0.475 6.494 1.00 83.25 83 GLY A O 1
ATOM 621 N N . LEU A 1 84 ? 11.965 0.614 7.086 1.00 88.25 84 LEU A N 1
ATOM 622 C CA . LEU A 1 84 ? 12.279 1.887 6.427 1.00 88.25 84 LEU A CA 1
ATOM 623 C C . LEU A 1 84 ? 11.490 3.107 6.937 1.00 88.25 84 LEU A C 1
ATOM 625 O O . LEU A 1 84 ? 11.543 4.137 6.288 1.00 88.25 84 LEU A O 1
ATOM 629 N N . MET A 1 85 ? 10.836 3.049 8.099 1.00 93.94 85 MET A N 1
ATOM 630 C CA . MET A 1 85 ? 10.116 4.192 8.690 1.00 93.94 85 MET A CA 1
ATOM 631 C C . MET A 1 85 ? 10.527 4.433 10.159 1.00 93.94 85 MET A C 1
ATOM 633 O O . MET A 1 85 ? 9.766 4.132 11.080 1.00 93.94 85 MET A O 1
ATOM 637 N N . PRO A 1 86 ? 11.769 4.880 10.440 1.00 95.69 86 PRO A N 1
ATOM 638 C CA . PRO A 1 86 ? 12.250 5.095 11.801 1.00 95.69 86 PRO A CA 1
ATOM 639 C C . PRO A 1 86 ? 11.443 6.119 12.613 1.00 95.69 86 PRO A C 1
ATOM 641 O O . PRO A 1 86 ? 11.316 5.897 13.818 1.00 95.69 86 PRO A O 1
ATOM 644 N N . ARG A 1 87 ? 10.890 7.200 12.026 1.00 96.00 87 ARG A N 1
ATOM 645 C CA . ARG A 1 87 ? 10.078 8.149 12.822 1.00 96.00 87 ARG A CA 1
ATOM 646 C C . ARG A 1 87 ? 8.767 7.496 13.245 1.00 96.00 87 ARG A C 1
ATOM 648 O O . ARG A 1 87 ? 8.446 7.526 14.429 1.00 96.00 87 ARG A O 1
ATOM 655 N N . MET A 1 88 ? 8.081 6.820 12.325 1.00 96.50 88 MET A N 1
ATOM 656 C CA . MET A 1 88 ? 6.888 6.023 12.613 1.00 96.50 88 MET A CA 1
ATOM 657 C C . MET A 1 88 ? 7.180 4.913 13.630 1.00 96.50 88 MET A C 1
ATOM 659 O O . MET A 1 88 ? 6.432 4.727 14.581 1.00 96.50 88 MET A O 1
ATOM 663 N N . SER A 1 89 ? 8.305 4.209 13.495 1.00 95.19 89 SER A N 1
ATOM 664 C CA . SER A 1 89 ? 8.696 3.159 14.446 1.00 95.19 89 SER A CA 1
ATOM 665 C C . SER A 1 89 ? 8.882 3.713 15.861 1.00 95.19 89 SER A C 1
ATOM 667 O O . SER A 1 89 ? 8.404 3.117 16.824 1.00 95.19 89 SER A O 1
ATOM 669 N N . ALA A 1 90 ? 9.544 4.868 15.998 1.00 96.44 90 ALA A N 1
ATOM 670 C CA . ALA A 1 90 ? 9.699 5.536 17.288 1.00 96.44 90 ALA A CA 1
ATOM 671 C C . ALA A 1 90 ? 8.352 6.029 17.840 1.00 96.44 90 ALA A C 1
ATOM 673 O O . ALA A 1 90 ? 8.072 5.837 19.020 1.00 96.44 90 ALA A O 1
ATOM 674 N N . PHE A 1 91 ? 7.509 6.605 16.982 1.00 97.38 91 PHE A N 1
ATOM 675 C CA . PHE A 1 91 ? 6.167 7.085 17.309 1.00 97.38 91 PHE A CA 1
ATOM 676 C C . PHE A 1 91 ? 5.270 5.965 17.868 1.00 97.38 91 PHE A C 1
ATOM 678 O O . PHE A 1 91 ? 4.693 6.100 18.948 1.00 97.38 91 PHE A O 1
ATOM 685 N N . LEU A 1 92 ? 5.228 4.809 17.199 1.00 96.50 92 LEU A N 1
ATOM 686 C CA . LEU A 1 92 ? 4.467 3.639 17.651 1.00 96.50 92 LEU A CA 1
ATOM 687 C C . LEU A 1 92 ? 5.084 2.975 18.888 1.00 96.50 92 LEU A C 1
ATOM 689 O O . LEU A 1 92 ? 4.350 2.491 19.753 1.00 96.50 92 LEU A O 1
ATOM 693 N N . GLY A 1 93 ? 6.418 2.968 18.993 1.00 96.44 93 GLY A N 1
ATOM 694 C CA . GLY A 1 93 ? 7.145 2.450 20.155 1.00 96.44 93 GLY A CA 1
ATOM 695 C C . GLY A 1 93 ? 6.929 3.275 21.428 1.00 96.44 93 GLY A C 1
ATOM 696 O O . GLY A 1 93 ? 6.980 2.725 22.523 1.00 96.44 93 GLY A O 1
ATOM 697 N N . GLN A 1 94 ? 6.630 4.569 21.287 1.00 97.62 94 GLN A N 1
ATOM 698 C CA . GLN A 1 94 ? 6.211 5.451 22.384 1.00 97.62 94 GLN A CA 1
ATOM 699 C C . GLN A 1 94 ? 4.723 5.302 22.740 1.00 97.62 94 GLN A C 1
ATOM 701 O O . GLN A 1 94 ? 4.266 5.914 23.699 1.00 97.62 94 GLN A O 1
ATOM 706 N N . GLY A 1 95 ? 3.964 4.499 21.988 1.00 97.50 95 GLY A N 1
ATOM 707 C CA . GLY A 1 95 ? 2.535 4.298 22.223 1.00 97.50 95 GLY A CA 1
ATOM 708 C C . GLY A 1 95 ? 1.656 5.480 21.806 1.00 97.50 95 GLY A C 1
ATOM 709 O O . GLY A 1 95 ? 0.538 5.592 22.294 1.00 97.50 95 GLY A O 1
ATOM 710 N N . LEU A 1 96 ? 2.131 6.347 20.904 1.00 98.00 96 LEU A N 1
ATOM 711 C CA . LEU A 1 96 ? 1.390 7.536 20.453 1.00 98.00 96 LEU A CA 1
ATOM 712 C C . LEU A 1 96 ? 0.259 7.221 19.458 1.00 98.00 96 LEU A C 1
ATOM 714 O O . LEU A 1 96 ? -0.558 8.088 19.160 1.00 98.00 96 LEU A O 1
ATOM 718 N N . ALA A 1 97 ? 0.202 5.985 18.959 1.00 98.31 97 ALA A N 1
ATOM 719 C CA . ALA A 1 97 ? -0.921 5.436 18.208 1.00 98.31 97 ALA A CA 1
ATOM 720 C C . ALA A 1 97 ? -1.007 3.917 18.397 1.00 98.31 97 ALA A C 1
ATOM 722 O O . ALA A 1 97 ? -0.039 3.247 18.775 1.00 98.31 97 ALA A O 1
ATOM 723 N N . GLU A 1 98 ? -2.170 3.356 18.096 1.00 98.69 98 GLU A N 1
ATOM 724 C CA . GLU A 1 98 ? -2.409 1.916 18.091 1.00 98.69 98 GLU A CA 1
ATOM 725 C C . GLU A 1 98 ? -1.719 1.268 16.873 1.00 98.69 98 GLU A C 1
ATOM 727 O O . GLU A 1 98 ? -1.945 1.684 15.738 1.00 98.69 98 GLU A O 1
ATOM 732 N N . ALA A 1 99 ? -0.901 0.232 17.079 1.00 98.38 99 ALA A N 1
ATOM 733 C CA . ALA A 1 99 ? -0.238 -0.506 16.000 1.00 98.38 99 ALA A CA 1
ATOM 734 C C . ALA A 1 99 ? -0.794 -1.932 15.852 1.00 98.38 99 ALA A C 1
ATOM 736 O O . ALA A 1 99 ? -0.648 -2.762 16.753 1.00 98.38 99 ALA A O 1
ATOM 737 N N . VAL A 1 100 ? -1.380 -2.240 14.692 1.00 98.56 100 VAL A N 1
ATOM 738 C CA . VAL A 1 100 ? -1.842 -3.586 14.321 1.00 98.56 100 VAL A CA 1
ATOM 739 C C . VAL A 1 100 ? -1.082 -4.061 13.088 1.00 98.56 100 VAL A C 1
ATOM 741 O O . VAL A 1 100 ? -1.100 -3.399 12.055 1.00 98.56 100 VAL A O 1
ATOM 744 N N . CYS A 1 101 ? -0.424 -5.215 13.186 1.00 98.19 101 CYS A N 1
ATOM 745 C CA . CYS A 1 101 ? 0.338 -5.827 12.105 1.00 98.19 101 CYS A CA 1
ATOM 746 C C . CYS A 1 101 ? -0.371 -7.082 11.584 1.00 98.19 101 CYS A C 1
ATOM 748 O O . CYS A 1 101 ? -0.496 -8.078 12.299 1.00 98.19 101 CYS A O 1
ATOM 750 N N . LEU A 1 102 ? -0.814 -7.036 10.329 1.00 98.38 102 LEU A N 1
ATOM 751 C CA . LEU A 1 102 ? -1.443 -8.146 9.619 1.00 98.38 102 LEU A CA 1
ATOM 752 C C . LEU A 1 102 ? -0.603 -8.526 8.387 1.00 98.38 102 LEU A C 1
ATOM 754 O O . LEU A 1 102 ? 0.039 -7.665 7.792 1.00 98.38 102 LEU A O 1
ATOM 758 N N . PRO A 1 103 ? -0.596 -9.796 7.947 1.00 98.19 103 PRO A N 1
ATOM 759 C CA . PRO A 1 103 ? 0.208 -10.209 6.799 1.00 98.19 103 PRO A CA 1
ATOM 760 C C . PRO A 1 103 ? -0.149 -9.430 5.523 1.00 98.19 103 PRO A C 1
ATOM 762 O O . PRO A 1 103 ? -1.324 -9.334 5.171 1.00 98.19 103 PRO A O 1
ATOM 765 N N . GLN A 1 104 ? 0.862 -8.949 4.788 1.00 97.88 104 GLN A N 1
ATOM 766 C CA . GLN A 1 104 ? 0.706 -8.125 3.574 1.00 97.88 104 GLN A CA 1
ATOM 767 C C . GLN A 1 104 ? -0.301 -8.707 2.578 1.00 97.88 104 GLN A C 1
ATOM 769 O O . GLN A 1 104 ? -1.247 -8.034 2.180 1.00 97.88 104 GLN A O 1
ATOM 774 N N . GLY A 1 105 ? -0.148 -9.986 2.222 1.00 97.62 105 GLY A N 1
ATOM 775 C CA . GLY A 1 105 ? -1.058 -10.636 1.277 1.00 97.62 105 GLY A CA 1
ATOM 776 C C . GLY A 1 105 ? -2.503 -10.712 1.781 1.00 97.62 105 GLY A C 1
ATOM 777 O O . GLY A 1 105 ? -3.433 -10.689 0.978 1.00 97.62 105 GLY A O 1
ATOM 778 N N . GLN A 1 106 ? -2.715 -10.767 3.101 1.00 98.19 106 GLN A N 1
ATOM 779 C CA . GLN A 1 106 ? -4.057 -10.763 3.686 1.00 98.19 106 GLN A CA 1
ATOM 780 C C . GLN A 1 106 ? -4.673 -9.365 3.642 1.00 98.19 106 GLN A C 1
ATOM 782 O O . GLN A 1 106 ? -5.834 -9.265 3.272 1.00 98.19 106 GLN A O 1
ATOM 787 N N . LEU A 1 107 ? -3.908 -8.298 3.904 1.00 98.25 107 LEU A N 1
ATOM 788 C CA . LEU A 1 107 ? -4.385 -6.917 3.738 1.00 98.25 107 LEU A CA 1
ATOM 789 C C . LEU A 1 107 ? -4.692 -6.572 2.270 1.00 98.25 107 LEU A C 1
ATOM 791 O O . LEU A 1 107 ? -5.801 -6.132 1.978 1.00 98.25 107 LEU A O 1
ATOM 795 N N . SER A 1 108 ? -3.774 -6.862 1.341 1.00 98.12 108 SER A N 1
ATOM 796 C CA . SER A 1 108 ? -3.974 -6.625 -0.103 1.00 98.12 108 SER A CA 1
ATOM 797 C C . SER A 1 108 ? -5.227 -7.341 -0.634 1.00 98.12 108 SER A C 1
ATOM 799 O O . SER A 1 108 ? -6.065 -6.767 -1.333 1.00 98.12 108 SER A O 1
ATOM 801 N N . THR A 1 109 ? -5.421 -8.609 -0.258 1.00 97.94 109 THR A N 1
ATOM 802 C CA . THR A 1 109 ? -6.624 -9.362 -0.653 1.00 97.94 109 THR A CA 1
ATOM 803 C C . THR A 1 109 ? -7.883 -8.894 0.079 1.00 97.94 109 THR A C 1
ATOM 805 O O . THR A 1 109 ? -8.981 -9.050 -0.458 1.00 97.94 109 THR A O 1
ATOM 808 N N . LEU A 1 110 ? -7.764 -8.325 1.284 1.00 98.62 110 LEU A N 1
ATOM 809 C CA . LEU A 1 110 ? -8.900 -7.854 2.081 1.00 98.62 110 LEU A CA 1
ATOM 810 C C . LEU A 1 110 ? -9.589 -6.663 1.428 1.00 98.62 110 LEU A C 1
ATOM 812 O O . LEU A 1 110 ? -10.815 -6.633 1.441 1.00 98.62 110 LEU A O 1
ATOM 816 N N . TYR A 1 111 ? -8.856 -5.768 0.757 1.00 98.75 111 TYR A N 1
ATOM 817 C CA . TYR A 1 111 ? -9.467 -4.697 -0.039 1.00 98.75 111 TYR A CA 1
ATOM 818 C C . TYR A 1 111 ? -10.481 -5.248 -1.054 1.00 98.75 111 TYR A C 1
ATOM 820 O O . TYR A 1 111 ? -11.602 -4.755 -1.147 1.00 98.75 111 TYR A O 1
ATOM 828 N N . ARG A 1 112 ? -10.153 -6.351 -1.746 1.00 98.38 112 ARG A N 1
ATOM 829 C CA . ARG A 1 112 ? -11.086 -7.003 -2.685 1.00 98.38 112 ARG A CA 1
ATOM 830 C C . ARG A 1 112 ? -12.291 -7.635 -1.989 1.00 98.38 112 ARG A C 1
ATOM 832 O O . ARG A 1 112 ? -13.381 -7.654 -2.555 1.00 98.38 112 ARG A O 1
ATOM 839 N N . SER A 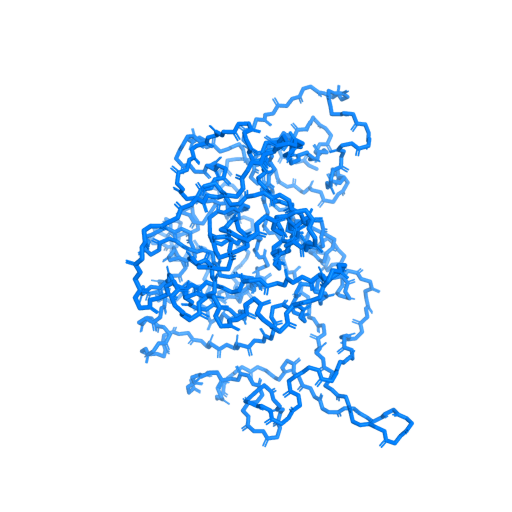1 113 ? -12.116 -8.161 -0.780 1.00 98.62 113 SER A N 1
ATOM 840 C CA . SER A 1 113 ? -13.228 -8.711 0.003 1.00 98.62 113 SER A CA 1
ATOM 841 C C . SER A 1 113 ? -14.144 -7.626 0.559 1.00 98.62 113 SER A C 1
ATOM 843 O O . SER A 1 113 ? -15.359 -7.802 0.502 1.00 98.62 113 SER A O 1
ATOM 845 N N . ILE A 1 114 ? -13.588 -6.492 0.991 1.00 98.75 114 ILE A N 1
ATOM 846 C CA . ILE A 1 114 ? -14.344 -5.293 1.371 1.00 98.75 114 ILE A CA 1
ATOM 847 C C . ILE A 1 114 ? -15.143 -4.793 0.166 1.00 98.75 114 ILE A C 1
ATOM 849 O O . ILE A 1 114 ? -16.363 -4.676 0.248 1.00 98.75 114 ILE A O 1
ATOM 853 N N . ALA A 1 115 ? -14.485 -4.610 -0.982 1.00 98.62 115 ALA A N 1
ATOM 854 C CA . ALA A 1 115 ? -15.140 -4.215 -2.225 1.00 98.62 115 ALA A CA 1
ATOM 855 C C . ALA A 1 115 ? -16.293 -5.155 -2.614 1.00 98.62 115 ALA A C 1
ATOM 857 O O . ALA A 1 115 ? -17.330 -4.708 -3.093 1.00 98.62 115 ALA A O 1
ATOM 858 N N . ALA A 1 116 ? -16.141 -6.462 -2.400 1.00 98.44 116 ALA A N 1
ATOM 859 C CA . ALA A 1 116 ? -17.166 -7.452 -2.716 1.00 98.44 116 ALA A CA 1
ATOM 860 C C . ALA A 1 116 ? -18.259 -7.604 -1.636 1.00 98.44 116 ALA A C 1
ATOM 862 O O . ALA A 1 116 ? -19.096 -8.498 -1.765 1.00 98.44 116 ALA A O 1
ATOM 863 N N . GLY A 1 117 ? -18.243 -6.807 -0.559 1.00 97.88 117 GLY A N 1
ATOM 864 C CA . GLY A 1 117 ? -19.200 -6.918 0.548 1.00 97.88 117 GLY A CA 1
ATOM 865 C C . GLY A 1 117 ? -19.086 -8.227 1.338 1.00 97.88 117 GLY A C 1
ATOM 866 O O . GLY A 1 117 ? -20.055 -8.687 1.941 1.00 97.88 117 GLY A O 1
ATOM 867 N N . ARG A 1 118 ? -17.918 -8.878 1.305 1.00 98.38 118 ARG A N 1
ATOM 868 C CA . ARG A 1 118 ? -17.672 -10.142 2.012 1.00 98.38 118 ARG A CA 1
ATOM 869 C C . ARG A 1 118 ? -17.341 -9.868 3.478 1.00 98.38 118 ARG A C 1
ATOM 871 O O . ARG A 1 118 ? -16.717 -8.851 3.770 1.00 98.38 118 ARG A O 1
ATOM 878 N N . PRO A 1 119 ? -17.646 -10.794 4.403 1.00 97.31 119 PRO A N 1
ATOM 879 C CA . PRO A 1 119 ? -17.342 -10.616 5.827 1.00 97.31 119 PRO A CA 1
ATOM 880 C C . PRO A 1 119 ? -15.836 -10.600 6.141 1.00 97.31 119 PRO A C 1
ATOM 882 O O . PRO A 1 119 ? -15.439 -10.154 7.217 1.00 97.31 119 PRO A O 1
ATOM 885 N N . GLY A 1 120 ? -14.995 -11.090 5.227 1.00 97.88 120 GLY A N 1
ATOM 886 C CA . GLY A 1 120 ? -13.551 -11.144 5.401 1.00 97.88 120 GLY A CA 1
ATOM 887 C C . GLY A 1 120 ? -12.870 -12.168 4.496 1.00 97.88 120 GLY A C 1
ATOM 888 O O . GLY A 1 120 ? -13.505 -12.747 3.612 1.00 97.88 120 GLY A O 1
ATOM 889 N N . ASN A 1 121 ? -11.584 -12.417 4.752 1.00 97.56 121 ASN A N 1
ATOM 890 C CA . ASN A 1 121 ? -10.804 -13.482 4.119 1.00 97.56 121 ASN A CA 1
ATOM 891 C C . ASN A 1 121 ? -10.592 -14.645 5.080 1.00 97.56 121 ASN A C 1
ATOM 893 O O . ASN A 1 121 ? -10.167 -14.438 6.212 1.00 97.56 121 ASN A O 1
ATOM 897 N N . LEU A 1 122 ? -10.810 -15.867 4.601 1.00 97.81 122 LEU A N 1
ATOM 898 C CA . LEU A 1 122 ? -10.409 -17.082 5.303 1.00 97.81 122 LEU A CA 1
ATOM 899 C C . LEU A 1 122 ? -9.049 -17.539 4.788 1.00 97.81 122 LEU A C 1
ATOM 901 O O . LEU A 1 122 ? -8.849 -17.694 3.583 1.00 97.81 122 LEU A O 1
ATOM 905 N N . SER A 1 123 ? -8.107 -17.754 5.698 1.00 97.75 123 SER A N 1
ATOM 906 C CA . SER A 1 123 ? -6.743 -18.151 5.360 1.00 97.75 123 SER A CA 1
ATOM 907 C C . SER A 1 123 ? -6.103 -18.917 6.507 1.00 97.75 123 SER A C 1
ATOM 909 O O . SER A 1 123 ? -6.454 -18.736 7.664 1.00 97.75 123 SER A O 1
ATOM 911 N N . ARG A 1 124 ? -5.134 -19.781 6.212 1.00 97.38 124 ARG A N 1
ATOM 912 C CA . ARG A 1 124 ? -4.317 -20.434 7.253 1.00 97.38 124 ARG A CA 1
ATOM 913 C C . ARG A 1 124 ? -3.070 -19.624 7.612 1.00 97.38 124 ARG A C 1
ATOM 915 O O . ARG A 1 124 ? -2.375 -19.961 8.566 1.00 97.38 124 ARG A O 1
ATOM 922 N N . ILE A 1 125 ? -2.775 -18.572 6.845 1.00 98.19 125 ILE A N 1
ATOM 923 C CA . ILE A 1 125 ? -1.654 -17.669 7.111 1.00 98.19 125 ILE A CA 1
ATOM 924 C C . ILE A 1 125 ? -1.888 -16.992 8.461 1.00 98.19 125 ILE A C 1
ATOM 926 O O . ILE A 1 125 ? -2.981 -16.509 8.716 1.00 98.19 125 ILE A O 1
ATOM 930 N N . GLY A 1 126 ? -0.869 -16.976 9.321 1.00 97.81 126 GLY A N 1
ATOM 931 C CA . GLY A 1 126 ? -0.936 -16.361 10.650 1.00 97.81 126 GLY A CA 1
ATOM 932 C C . GLY A 1 126 ? -1.293 -17.310 11.799 1.00 97.81 126 GLY A C 1
ATOM 933 O O . GLY A 1 126 ? -1.026 -16.950 12.941 1.00 97.81 126 GLY A O 1
ATOM 934 N N . LEU A 1 127 ? -1.804 -18.520 11.530 1.00 98.31 127 LEU A N 1
ATOM 935 C CA . LEU A 1 127 ? -2.064 -19.512 12.585 1.00 98.31 127 LEU A CA 1
ATOM 936 C C . LEU A 1 127 ? -0.786 -19.829 13.373 1.00 98.31 127 LEU A C 1
ATOM 938 O O . LEU A 1 127 ? 0.262 -20.101 12.784 1.00 98.31 127 LEU A O 1
ATOM 942 N N . GLY A 1 128 ? -0.885 -19.816 14.703 1.00 97.88 128 GLY A N 1
ATOM 943 C CA . GLY A 1 128 ? 0.232 -20.104 15.607 1.00 97.88 128 GLY A CA 1
ATOM 944 C C . GLY A 1 128 ? 1.327 -19.032 15.656 1.00 97.88 128 GLY A C 1
ATOM 945 O O . GLY A 1 128 ? 2.363 -19.260 16.277 1.00 97.88 128 GLY A O 1
ATOM 946 N N . THR A 1 129 ? 1.130 -17.875 15.018 1.00 98.50 129 THR A N 1
ATOM 947 C CA . THR A 1 129 ? 2.039 -16.722 15.124 1.00 98.50 129 THR A CA 1
ATOM 948 C C . THR A 1 129 ? 1.425 -15.637 16.008 1.00 98.50 129 THR A C 1
ATOM 950 O O . THR A 1 129 ? 0.293 -15.764 16.460 1.00 98.50 129 THR A O 1
ATOM 953 N N . PHE A 1 130 ? 2.129 -14.526 16.226 1.00 98.00 130 PHE A N 1
ATOM 954 C CA . PHE A 1 130 ? 1.576 -13.376 16.951 1.00 98.00 130 PHE A CA 1
ATOM 955 C C . PHE A 1 130 ? 0.294 -12.794 16.304 1.00 98.00 130 PHE A C 1
ATOM 957 O O . PHE A 1 130 ? -0.500 -12.128 16.962 1.00 98.00 130 PHE A O 1
ATOM 964 N N . VAL A 1 131 ? 0.044 -13.074 15.019 1.00 98.38 131 VAL A N 1
ATOM 965 C CA . VAL A 1 131 ? -1.198 -12.670 14.339 1.00 98.38 131 VAL A CA 1
ATOM 966 C C . VAL A 1 131 ? -2.397 -13.490 14.8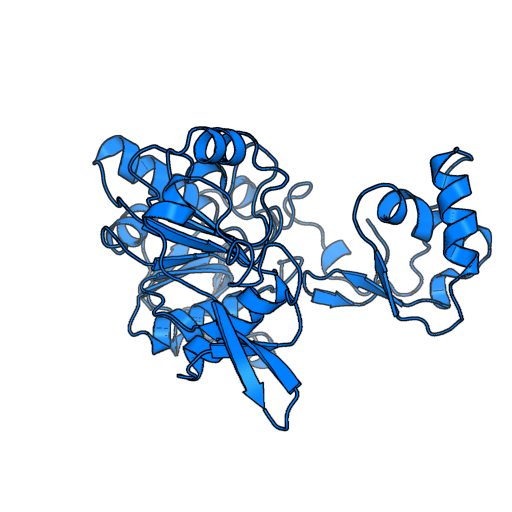22 1.00 98.38 131 VAL A C 1
ATOM 968 O O . VAL A 1 131 ? -3.522 -13.009 14.760 1.00 98.38 131 VAL A O 1
ATOM 971 N N . ASP A 1 132 ? -2.183 -14.710 15.318 1.00 98.56 132 ASP A N 1
ATOM 972 C CA . ASP A 1 132 ? -3.240 -15.566 15.854 1.00 98.56 132 ASP A CA 1
ATOM 973 C C . ASP A 1 132 ? -3.971 -14.856 17.015 1.00 98.56 132 ASP A C 1
ATOM 975 O O . ASP A 1 132 ? -3.307 -14.376 17.946 1.00 98.56 132 ASP A O 1
ATOM 979 N N . PRO A 1 133 ? -5.319 -14.772 17.011 1.00 97.50 133 PRO A N 1
ATOM 980 C CA . PRO A 1 133 ? -6.078 -14.108 18.074 1.00 97.50 133 PRO A CA 1
ATOM 981 C C . PRO A 1 133 ? -5.905 -14.764 19.446 1.00 97.50 133 PRO A C 1
ATOM 983 O O . PRO A 1 133 ? -6.186 -14.137 20.462 1.00 97.50 133 PRO A O 1
ATOM 986 N N . ARG A 1 134 ? -5.427 -16.012 19.497 1.00 97.81 134 ARG A N 1
ATOM 987 C CA . ARG A 1 134 ? -5.114 -16.715 20.747 1.00 97.81 134 ARG A CA 1
ATOM 988 C C . ARG A 1 134 ? -3.774 -16.284 21.357 1.00 97.81 134 ARG A C 1
ATOM 990 O O . ARG A 1 134 ? -3.481 -16.692 22.477 1.00 97.81 134 ARG A O 1
ATOM 997 N N . ILE A 1 135 ? -2.954 -15.525 20.621 1.00 97.75 135 ILE A N 1
ATOM 998 C CA . ILE A 1 135 ? -1.608 -15.093 21.026 1.00 97.75 135 ILE A CA 1
ATOM 999 C C . ILE A 1 135 ? -1.577 -13.570 21.203 1.00 97.75 135 ILE A C 1
ATOM 1001 O O . ILE A 1 135 ? -1.568 -13.092 22.333 1.00 97.75 135 ILE A O 1
ATOM 1005 N N . GLU A 1 136 ? -1.588 -12.802 20.110 1.00 97.88 136 GLU A N 1
ATOM 1006 C CA . GLU A 1 136 ? -1.569 -11.328 20.167 1.00 97.88 136 GLU A CA 1
ATOM 1007 C C . GLU A 1 136 ? -2.574 -10.660 19.218 1.00 97.88 136 GLU A C 1
ATOM 1009 O O . GLU A 1 136 ? -2.713 -9.439 19.249 1.00 97.88 136 GLU A O 1
ATOM 1014 N N . ALA A 1 137 ? -3.291 -11.419 18.378 1.00 98.12 137 ALA A N 1
ATOM 1015 C CA . ALA A 1 137 ? -4.232 -10.888 17.384 1.00 98.12 137 ALA A CA 1
ATOM 1016 C C . ALA A 1 137 ? -3.616 -9.838 16.430 1.00 98.12 137 ALA A C 1
ATOM 1018 O O . ALA A 1 137 ? -4.318 -8.975 15.903 1.00 98.12 137 ALA A O 1
ATOM 1019 N N . GLY A 1 138 ? -2.290 -9.865 16.246 1.00 98.00 138 GLY A N 1
ATOM 1020 C CA . GLY A 1 138 ? -1.547 -8.859 15.485 1.00 98.00 138 GLY A CA 1
ATOM 1021 C C . GLY A 1 138 ? -1.386 -7.505 16.191 1.00 98.00 138 GLY A C 1
ATOM 1022 O O . GLY A 1 138 ? -0.861 -6.576 15.583 1.00 98.00 138 GLY A O 1
ATOM 1023 N N . LYS A 1 139 ? -1.812 -7.352 17.452 1.00 98.50 139 LYS A N 1
ATOM 1024 C CA . LYS A 1 139 ? -1.735 -6.093 18.216 1.00 98.50 139 LYS A CA 1
ATOM 1025 C C . LYS A 1 139 ? -0.315 -5.886 18.760 1.00 98.50 139 LYS A C 1
ATOM 1027 O O . LYS A 1 139 ? 0.090 -6.484 19.758 1.00 98.50 139 LYS A O 1
ATOM 1032 N N . VAL A 1 140 ? 0.449 -5.027 18.088 1.00 96.62 140 VAL A N 1
ATOM 1033 C CA . VAL A 1 140 ? 1.908 -4.903 18.252 1.00 96.62 140 VAL A CA 1
ATOM 1034 C C . VAL A 1 140 ? 2.295 -4.187 19.544 1.00 96.62 140 VAL A C 1
ATOM 1036 O O . VAL A 1 140 ? 3.265 -4.577 20.188 1.00 96.62 140 VAL A O 1
ATOM 1039 N N . ASN A 1 141 ? 1.554 -3.151 19.943 1.00 97.75 141 ASN A N 1
ATOM 1040 C CA . ASN A 1 141 ? 1.875 -2.325 21.110 1.00 97.75 141 ASN A CA 1
ATOM 1041 C C . ASN A 1 141 ? 0.738 -2.296 22.145 1.00 97.75 141 ASN A C 1
ATOM 1043 O O . ASN A 1 141 ? -0.373 -2.763 21.890 1.00 97.75 141 ASN A O 1
ATOM 1047 N N . GLN A 1 142 ? 1.028 -1.771 23.340 1.00 98.12 142 GLN A N 1
ATOM 1048 C CA . GLN A 1 142 ? 0.070 -1.724 24.450 1.00 98.12 142 GLN A CA 1
ATOM 1049 C C . GLN A 1 142 ? -1.223 -0.956 24.106 1.00 98.12 142 GLN A C 1
ATOM 1051 O O . GLN A 1 142 ? -2.288 -1.538 24.312 1.00 98.12 142 GLN A O 1
ATOM 1056 N N . PRO A 1 143 ? -1.184 0.247 23.489 1.00 98.38 143 PRO A N 1
ATOM 1057 C CA . PRO A 1 143 ? -2.408 0.932 23.067 1.00 98.38 143 PRO A CA 1
ATOM 1058 C C . PRO A 1 143 ? -3.291 0.086 22.146 1.00 98.38 143 PRO A C 1
ATOM 1060 O O . PRO A 1 143 ? -4.505 0.038 22.327 1.00 98.38 143 PRO A O 1
ATOM 1063 N N . ALA A 1 144 ? -2.705 -0.649 21.191 1.00 98.44 144 ALA A N 1
ATOM 1064 C CA . ALA A 1 144 ? -3.487 -1.548 20.346 1.00 98.44 144 ALA A CA 1
ATOM 1065 C C . ALA A 1 144 ? -4.134 -2.680 21.151 1.00 98.44 144 ALA A C 1
ATOM 1067 O O . ALA A 1 144 ? -5.297 -2.996 20.923 1.00 98.44 144 ALA A O 1
ATOM 1068 N N . ARG A 1 145 ? -3.416 -3.280 22.109 1.00 98.19 145 ARG A N 1
ATOM 1069 C CA . ARG A 1 145 ? -3.962 -4.345 22.971 1.00 98.19 145 ARG A CA 1
ATOM 1070 C C . ARG A 1 145 ? -5.149 -3.865 23.806 1.00 98.19 145 ARG A C 1
ATOM 1072 O O . ARG A 1 145 ? -6.080 -4.639 24.009 1.00 98.19 145 ARG A O 1
ATOM 1079 N N . GLU A 1 146 ? -5.126 -2.609 24.240 1.00 97.94 146 GLU A N 1
ATOM 1080 C CA . GLU A 1 146 ? -6.166 -2.008 25.080 1.00 97.94 146 GLU A CA 1
ATOM 1081 C C . GLU A 1 146 ? -7.357 -1.457 24.281 1.00 97.94 146 GLU A C 1
ATOM 1083 O O . GLU A 1 146 ? -8.487 -1.483 24.773 1.00 97.94 146 GLU A O 1
ATOM 1088 N N . HIS A 1 147 ? -7.129 -0.949 23.065 1.00 97.94 147 HIS A N 1
ATOM 1089 C CA . HIS A 1 147 ? -8.118 -0.121 22.362 1.00 97.94 147 HIS A CA 1
ATOM 1090 C C . HIS A 1 147 ? -8.431 -0.553 20.926 1.00 97.94 147 HIS A C 1
ATOM 1092 O O . HIS A 1 147 ? -9.502 -0.209 20.412 1.00 97.94 147 HIS A O 1
ATOM 1098 N N . ALA A 1 148 ? -7.552 -1.315 20.264 1.00 98.06 148 ALA A N 1
ATOM 1099 C CA . ALA A 1 148 ? -7.812 -1.750 18.896 1.00 98.06 148 ALA A CA 1
ATOM 1100 C C . ALA A 1 148 ? -8.858 -2.879 18.871 1.00 98.06 148 ALA A C 1
ATOM 1102 O O . ALA A 1 148 ? -8.788 -3.810 19.688 1.00 98.06 148 ALA A O 1
ATOM 1103 N N . PRO A 1 149 ? -9.802 -2.852 17.912 1.00 97.56 149 PRO A N 1
ATOM 1104 C CA . PRO A 1 149 ? -10.729 -3.951 17.708 1.00 97.56 149 PRO A CA 1
ATOM 1105 C C . PRO A 1 149 ? -9.978 -5.192 17.216 1.00 97.56 149 PRO A C 1
ATOM 1107 O O . PRO A 1 149 ? -8.843 -5.120 16.736 1.00 97.56 149 PRO A O 1
ATOM 1110 N N . ASP A 1 150 ? -10.634 -6.342 17.301 1.00 97.25 150 ASP A N 1
ATOM 1111 C CA . ASP A 1 150 ? -10.099 -7.566 16.720 1.00 97.25 150 ASP A CA 1
ATOM 1112 C C . ASP A 1 150 ? -10.330 -7.573 15.208 1.00 97.25 150 ASP A C 1
ATOM 1114 O O . ASP A 1 150 ? -11.462 -7.629 14.728 1.00 97.25 150 ASP A O 1
ATOM 1118 N N . TYR A 1 151 ? -9.235 -7.553 14.450 1.00 98.44 151 TYR A N 1
ATOM 1119 C CA . TYR A 1 151 ? -9.254 -7.689 12.990 1.00 98.44 151 TYR A CA 1
ATOM 1120 C C . TYR A 1 151 ? -9.250 -9.150 12.530 1.00 98.44 151 TYR A C 1
ATOM 1122 O O . TYR A 1 151 ? -9.426 -9.433 11.345 1.00 98.44 151 TYR A O 1
ATOM 1130 N N . VAL A 1 152 ? -9.042 -10.080 13.462 1.00 98.62 152 VAL A N 1
ATOM 1131 C CA . VAL A 1 152 ? -8.869 -11.505 13.192 1.00 98.62 152 VAL A CA 1
ATOM 1132 C C . VAL A 1 152 ? -9.685 -12.371 14.149 1.00 98.62 152 VAL A C 1
ATOM 1134 O O . VAL A 1 152 ? -9.915 -11.996 15.295 1.00 98.62 152 VAL A O 1
ATOM 1137 N N . ALA A 1 153 ? -10.123 -13.539 13.685 1.00 98.31 153 ALA A N 1
ATOM 1138 C CA . ALA A 1 153 ? -10.782 -14.566 14.494 1.00 98.31 153 ALA A CA 1
ATOM 1139 C C . ALA A 1 153 ? -10.423 -15.975 14.001 1.00 98.31 153 ALA A C 1
ATOM 1141 O O . ALA A 1 153 ? -9.902 -16.120 12.898 1.00 98.31 153 ALA A O 1
ATOM 1142 N N . ILE A 1 154 ? -10.701 -17.005 14.805 1.00 98.31 154 ILE A N 1
ATOM 1143 C CA . ILE A 1 154 ? -10.596 -18.405 14.370 1.00 98.31 154 ILE A CA 1
ATOM 1144 C C . ILE A 1 154 ? -11.970 -18.892 13.927 1.00 98.31 154 ILE A C 1
ATOM 1146 O O . ILE A 1 154 ? -12.926 -18.821 14.692 1.00 98.31 154 ILE A O 1
ATOM 1150 N N . GLU A 1 155 ? -12.031 -19.447 12.722 1.00 97.88 155 GLU A N 1
ATOM 1151 C CA . GLU A 1 155 ? -13.202 -20.128 12.176 1.00 97.88 155 GLU A CA 1
ATOM 1152 C C . GLU A 1 155 ? -12.860 -21.587 11.861 1.00 97.88 155 GLU A C 1
ATOM 1154 O O . GLU A 1 155 ? -11.710 -21.923 11.557 1.00 97.88 155 GLU A O 1
ATOM 1159 N N . ARG A 1 156 ? -13.859 -22.474 11.932 1.00 97.50 156 ARG A N 1
ATOM 1160 C CA . ARG A 1 156 ? -13.695 -23.902 11.622 1.00 97.50 156 ARG A CA 1
ATOM 1161 C C . ARG A 1 156 ? -14.518 -24.287 10.403 1.00 97.50 156 ARG A C 1
ATOM 1163 O O . ARG A 1 156 ? -15.734 -24.137 10.409 1.00 97.50 156 ARG A O 1
ATOM 1170 N N . ILE A 1 157 ? -13.853 -24.843 9.395 1.00 96.94 157 ILE A N 1
ATOM 1171 C CA . ILE A 1 157 ? -14.477 -25.333 8.160 1.00 96.94 157 ILE A CA 1
ATOM 1172 C C . ILE A 1 157 ? -13.974 -26.750 7.925 1.00 96.94 157 ILE A C 1
ATOM 1174 O O . ILE A 1 157 ? -12.767 -26.984 7.931 1.00 96.94 157 ILE A O 1
ATOM 1178 N N . ASP A 1 158 ? -14.898 -27.704 7.804 1.00 96.12 158 ASP A N 1
ATOM 1179 C CA . ASP A 1 158 ? -14.602 -29.129 7.597 1.00 96.12 158 ASP A CA 1
ATOM 1180 C C . ASP A 1 158 ? -13.576 -29.698 8.594 1.00 96.12 158 ASP A C 1
ATOM 1182 O O . ASP A 1 158 ? -12.686 -30.482 8.267 1.00 96.12 158 ASP A O 1
ATOM 1186 N N . GLY A 1 159 ? -13.678 -29.260 9.853 1.00 95.81 159 GLY A N 1
ATOM 1187 C CA . GLY A 1 159 ? -12.793 -29.687 10.937 1.00 95.81 159 GLY A CA 1
ATOM 1188 C C . GLY A 1 159 ? -11.399 -29.046 10.935 1.00 95.81 159 GLY A C 1
ATOM 1189 O O . GLY A 1 159 ? -10.625 -29.319 11.856 1.00 95.81 159 GLY A O 1
ATOM 1190 N N . GLN A 1 160 ? -11.087 -28.174 9.974 1.00 97.25 160 GLN A N 1
ATOM 1191 C CA . GLN A 1 160 ? -9.834 -27.422 9.907 1.00 97.25 160 GLN A CA 1
ATOM 1192 C C . GLN A 1 160 ? -10.010 -25.995 10.437 1.00 97.25 160 GLN A C 1
ATOM 1194 O O . GLN A 1 160 ? -11.054 -25.376 10.245 1.00 97.25 160 GLN A O 1
ATOM 1199 N N . GLU A 1 161 ? -8.983 -25.479 11.116 1.00 98.00 161 GLU A N 1
ATOM 1200 C CA . GLU A 1 161 ? -8.951 -24.092 11.591 1.00 98.00 161 GLU A CA 1
ATOM 1201 C C . GLU A 1 161 ? -8.441 -23.146 10.504 1.00 98.00 161 GLU A C 1
ATOM 1203 O O . GLU A 1 161 ? -7.451 -23.430 9.821 1.00 98.00 161 GLU A O 1
ATOM 1208 N N . PHE A 1 162 ? -9.094 -21.993 10.409 1.00 98.44 162 PHE A N 1
ATOM 1209 C CA . PHE A 1 162 ? -8.718 -20.873 9.563 1.00 98.44 162 PHE A CA 1
ATOM 1210 C C . PHE A 1 162 ? -8.730 -19.585 10.383 1.00 98.44 162 PHE A C 1
ATOM 1212 O O . PHE A 1 162 ? -9.539 -19.411 11.290 1.00 98.44 162 PHE A O 1
ATOM 1219 N N . MET A 1 163 ? -7.848 -18.665 10.021 1.00 98.25 163 MET A N 1
ATOM 1220 C CA . MET A 1 163 ? 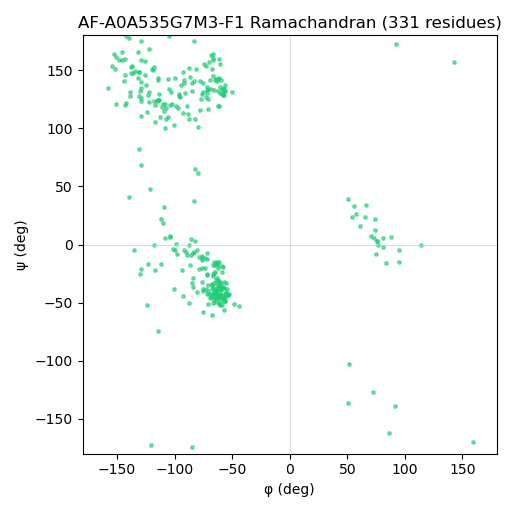-7.935 -17.261 10.391 1.00 98.25 163 MET A CA 1
ATOM 1221 C C . MET A 1 163 ? -8.991 -16.593 9.510 1.00 98.25 163 MET A C 1
ATOM 1223 O O . MET A 1 163 ? -8.893 -16.649 8.282 1.00 98.25 163 MET A O 1
ATOM 1227 N N . LEU A 1 164 ? -9.973 -15.939 10.121 1.00 98.62 164 LEU A N 1
ATOM 1228 C CA . LEU A 1 164 ? -10.846 -14.971 9.469 1.00 98.62 164 LEU A CA 1
ATOM 1229 C C . LEU A 1 164 ? -10.256 -13.574 9.653 1.00 98.62 164 LEU A C 1
ATOM 1231 O O . LEU A 1 164 ? -10.254 -13.065 10.768 1.00 98.62 164 LEU A O 1
ATOM 1235 N N . TYR A 1 165 ? -9.813 -12.944 8.571 1.00 98.62 165 TYR A N 1
ATOM 1236 C CA . TYR A 1 165 ? -9.453 -11.526 8.518 1.00 98.62 165 TYR A CA 1
ATOM 1237 C C . TYR A 1 165 ? -10.701 -10.708 8.201 1.00 98.62 165 TYR A C 1
ATOM 1239 O O . TYR A 1 165 ? -11.200 -10.785 7.081 1.00 98.62 165 TYR A O 1
ATOM 1247 N N . ARG A 1 166 ? -11.229 -9.969 9.178 1.00 98.56 166 ARG A N 1
ATOM 1248 C CA . ARG A 1 166 ? -12.527 -9.286 9.088 1.00 98.56 166 ARG A CA 1
ATOM 1249 C C . ARG A 1 166 ? -12.468 -8.082 8.149 1.00 98.56 166 ARG A C 1
ATOM 1251 O O . ARG A 1 166 ? -11.552 -7.269 8.238 1.00 98.56 166 ARG A O 1
ATOM 1258 N N . SER A 1 167 ? -13.478 -7.950 7.296 1.00 98.44 167 SER A N 1
ATOM 1259 C CA . SER A 1 167 ? -13.710 -6.731 6.516 1.00 98.44 167 SER A CA 1
ATOM 1260 C C . SER A 1 167 ? -14.124 -5.569 7.421 1.00 98.44 167 SER A C 1
ATOM 1262 O O . SER A 1 167 ? -14.771 -5.765 8.450 1.00 98.44 167 SER A O 1
ATOM 1264 N N . PHE A 1 168 ? -13.794 -4.354 6.999 1.00 98.31 168 PHE A N 1
ATOM 1265 C CA . PHE A 1 168 ? -14.213 -3.096 7.615 1.00 98.31 168 PHE A CA 1
ATOM 1266 C C . PHE A 1 168 ? -14.415 -2.044 6.516 1.00 98.31 168 PHE A C 1
ATOM 1268 O O . PHE A 1 168 ? -13.905 -2.209 5.408 1.00 98.31 168 PHE A O 1
ATOM 1275 N N . ALA A 1 169 ? -15.186 -0.995 6.803 1.00 98.25 169 ALA A N 1
ATOM 1276 C CA . ALA A 1 169 ? -15.426 0.075 5.838 1.00 98.25 169 ALA A CA 1
ATOM 1277 C C . ALA A 1 169 ? -14.150 0.897 5.602 1.00 98.25 169 ALA A C 1
ATOM 1279 O O . ALA A 1 169 ? -13.390 1.151 6.538 1.00 98.25 169 ALA A O 1
ATOM 1280 N N . ILE A 1 170 ? -13.928 1.305 4.353 1.00 98.81 170 ILE A N 1
ATOM 1281 C CA . ILE A 1 170 ? -12.886 2.266 3.982 1.00 98.81 170 ILE A CA 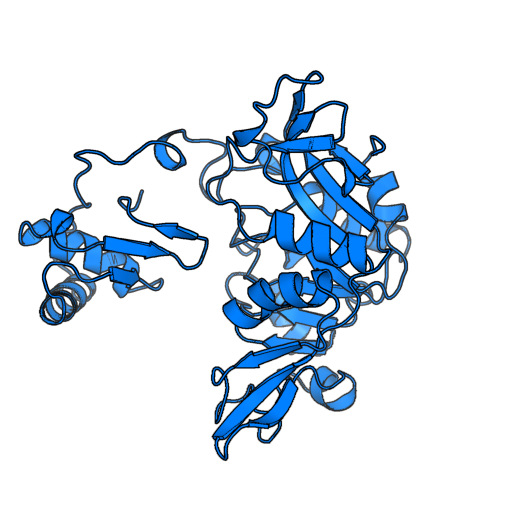1
ATOM 1282 C C . ILE A 1 170 ? -13.566 3.598 3.675 1.00 98.81 170 ILE A C 1
ATOM 1284 O O . ILE A 1 170 ? -14.242 3.725 2.658 1.00 98.81 170 ILE A O 1
ATOM 1288 N N . ASP A 1 171 ? -13.378 4.587 4.544 1.00 98.94 171 ASP A N 1
ATOM 1289 C CA . ASP A 1 171 ? -13.992 5.911 4.394 1.00 98.94 171 ASP A CA 1
ATOM 1290 C C . ASP A 1 171 ? -13.270 6.747 3.330 1.00 98.94 171 ASP A C 1
ATOM 1292 O O . ASP A 1 171 ? -13.894 7.547 2.634 1.00 98.94 171 ASP A O 1
ATOM 1296 N N . VAL A 1 172 ? -11.953 6.556 3.185 1.00 98.94 172 VAL A N 1
ATOM 1297 C CA . VAL A 1 172 ? -11.140 7.227 2.164 1.00 98.94 172 VAL A CA 1
ATOM 1298 C C . VAL A 1 172 ? -10.144 6.249 1.544 1.00 98.94 172 VAL A C 1
ATOM 1300 O O . VAL A 1 172 ? -9.375 5.603 2.252 1.00 98.94 172 VAL A O 1
ATOM 1303 N N . GLY A 1 173 ? -10.125 6.158 0.215 1.00 98.88 173 GLY A N 1
ATOM 1304 C CA . GLY A 1 173 ? -9.115 5.416 -0.543 1.00 98.88 173 GLY A CA 1
ATOM 1305 C C . GLY A 1 173 ? -8.173 6.370 -1.269 1.00 98.88 173 GLY A C 1
ATOM 1306 O O . GLY A 1 173 ? -8.628 7.155 -2.100 1.00 98.88 173 GLY A O 1
ATOM 1307 N N . ILE A 1 174 ? -6.873 6.297 -0.981 1.00 98.88 174 ILE A N 1
ATOM 1308 C CA . ILE A 1 174 ? -5.842 7.128 -1.609 1.00 98.88 174 ILE A CA 1
ATOM 1309 C C . ILE A 1 174 ? -4.899 6.252 -2.431 1.00 98.88 174 ILE A C 1
ATOM 1311 O O . ILE A 1 174 ? -4.273 5.329 -1.910 1.00 98.88 174 ILE A O 1
ATOM 1315 N N . PHE A 1 175 ? -4.759 6.582 -3.710 1.00 98.81 175 PHE A N 1
ATOM 1316 C CA . PHE A 1 175 ? -3.774 5.979 -4.607 1.00 98.81 175 PHE A CA 1
ATOM 1317 C C . PHE A 1 175 ? -3.207 7.037 -5.560 1.00 98.81 175 PHE A C 1
ATOM 1319 O O . PHE A 1 175 ? -3.593 8.212 -5.515 1.00 98.81 175 PHE A O 1
ATOM 1326 N N . ARG A 1 176 ? -2.280 6.640 -6.434 1.00 98.44 176 ARG A N 1
ATOM 1327 C CA . ARG A 1 176 ? -1.748 7.517 -7.480 1.00 98.44 176 ARG A CA 1
ATOM 1328 C C . ARG A 1 176 ? -1.803 6.855 -8.849 1.00 98.44 176 ARG A C 1
ATOM 1330 O O . ARG A 1 176 ? -1.815 5.639 -8.941 1.00 98.44 176 ARG A O 1
ATOM 1337 N N . ALA A 1 177 ? -1.771 7.661 -9.899 1.00 98.50 177 ALA A N 1
ATOM 1338 C CA . ALA A 1 177 ? -1.687 7.207 -11.278 1.00 98.50 177 ALA A CA 1
ATOM 1339 C C . ALA A 1 177 ? -0.710 8.073 -12.075 1.00 98.50 177 ALA A C 1
ATOM 1341 O O . ALA A 1 177 ? -0.523 9.262 -11.792 1.00 98.50 177 ALA A O 1
ATOM 1342 N N . THR A 1 178 ? -0.120 7.489 -13.114 1.00 98.31 178 THR A N 1
ATOM 1343 C CA . THR A 1 178 ? 0.713 8.225 -14.060 1.00 98.31 178 THR A CA 1
ATOM 1344 C C . THR A 1 178 ? -0.151 9.202 -14.856 1.00 98.31 178 THR A C 1
ATOM 1346 O O . THR A 1 178 ? 0.043 10.413 -14.760 1.00 98.31 178 THR A O 1
ATOM 1349 N N . ALA A 1 179 ? -1.133 8.704 -15.607 1.00 98.44 179 ALA A N 1
ATOM 1350 C CA . ALA A 1 179 ? -2.056 9.528 -16.380 1.00 98.44 179 ALA A CA 1
ATOM 1351 C C . ALA A 1 179 ? -3.486 9.408 -15.862 1.00 98.44 179 ALA A C 1
ATOM 1353 O O . ALA A 1 179 ? -3.944 8.314 -15.530 1.00 98.44 179 ALA A O 1
ATOM 1354 N N . VAL A 1 180 ? -4.210 10.528 -15.865 1.00 98.69 180 VAL A N 1
ATOM 1355 C CA . VAL A 1 180 ? -5.657 10.550 -15.628 1.00 98.69 180 VAL A CA 1
ATOM 1356 C C . VAL A 1 180 ? -6.350 11.345 -16.727 1.00 98.69 180 VAL A C 1
ATOM 1358 O O . VAL A 1 180 ? -5.966 12.483 -17.007 1.00 98.69 180 VAL A O 1
ATOM 1361 N N . ASP A 1 181 ? -7.344 10.744 -17.379 1.00 98.19 181 ASP A N 1
ATOM 1362 C CA . ASP A 1 181 ? -8.122 11.428 -18.412 1.00 98.19 181 ASP A CA 1
ATOM 1363 C C . ASP A 1 181 ? -9.257 12.293 -17.828 1.00 98.19 181 ASP A C 1
ATOM 1365 O O . ASP A 1 181 ? -9.521 12.307 -16.625 1.00 98.19 181 ASP A O 1
ATOM 1369 N N . GLN A 1 182 ? -9.956 13.035 -18.688 1.00 96.31 182 GLN A N 1
ATOM 1370 C CA . GLN A 1 182 ? -11.066 13.908 -18.279 1.00 96.31 182 GLN A CA 1
ATOM 1371 C C . GLN A 1 182 ? -12.294 13.161 -17.723 1.00 96.31 182 GLN A C 1
ATOM 1373 O O . GLN A 1 182 ? -13.155 13.800 -17.122 1.00 96.31 182 GLN A O 1
ATOM 1378 N N . ASP A 1 183 ? -12.392 11.843 -17.923 1.00 96.56 183 ASP A N 1
ATOM 1379 C CA . ASP A 1 183 ? -13.418 10.988 -17.311 1.00 96.56 183 ASP A CA 1
ATOM 1380 C C . ASP A 1 183 ? -12.974 10.407 -15.964 1.00 96.56 183 ASP A C 1
ATOM 1382 O O . ASP A 1 183 ? -13.772 9.788 -15.262 1.00 96.56 183 ASP A O 1
ATOM 1386 N N . GLY A 1 184 ? -11.714 10.623 -15.584 1.00 97.75 184 GLY A N 1
ATOM 1387 C CA . GLY A 1 184 ? -11.113 10.087 -14.372 1.00 97.75 184 GLY A CA 1
ATOM 1388 C C . GLY A 1 184 ? -10.505 8.704 -14.562 1.00 97.75 184 GLY A C 1
ATOM 1389 O O . GLY A 1 184 ? -10.090 8.108 -13.574 1.00 97.75 184 GLY A O 1
ATOM 1390 N N . ASN A 1 185 ? -10.452 8.168 -15.786 1.00 98.56 185 ASN A N 1
ATOM 1391 C CA . ASN A 1 185 ? -9.790 6.889 -16.017 1.00 98.56 185 ASN A CA 1
ATOM 1392 C C . ASN A 1 185 ? -8.296 7.040 -15.756 1.00 98.56 185 ASN A C 1
ATOM 1394 O O . ASN A 1 185 ? -7.667 7.975 -16.249 1.00 98.56 185 ASN A O 1
ATOM 1398 N N . CYS A 1 186 ? -7.737 6.097 -15.007 1.00 98.62 186 CYS A N 1
ATOM 1399 C CA . CYS A 1 186 ? -6.344 6.119 -14.593 1.00 98.62 186 CYS A CA 1
ATOM 1400 C C . CYS A 1 186 ? -5.514 5.098 -15.370 1.00 98.62 186 CYS A C 1
ATOM 1402 O O . CYS A 1 186 ? -5.938 3.954 -15.580 1.00 98.62 186 CYS A O 1
ATOM 1404 N N . SER A 1 187 ? -4.283 5.472 -15.700 1.00 98.44 187 SER A N 1
ATOM 1405 C CA . SER A 1 187 ? -3.252 4.564 -16.194 1.00 98.44 187 SER A CA 1
ATOM 1406 C C . SER A 1 187 ? -1.986 4.665 -15.342 1.00 98.44 187 SER A C 1
ATOM 1408 O O . SER A 1 187 ? -1.674 5.718 -14.783 1.00 98.44 187 SER A O 1
ATOM 1410 N N . HIS A 1 188 ? -1.307 3.532 -15.186 1.00 97.81 188 HIS A N 1
ATOM 1411 C CA . HIS A 1 188 ? -0.072 3.380 -14.410 1.00 97.81 188 HIS A CA 1
ATOM 1412 C C . HIS A 1 188 ? 1.115 3.145 -15.356 1.00 97.81 188 HIS A C 1
ATOM 1414 O O . HIS A 1 188 ? 2.018 2.379 -15.041 1.00 97.81 188 HIS A O 1
ATOM 1420 N N . GLU A 1 189 ? 1.083 3.731 -16.555 1.00 96.25 189 GLU A N 1
ATOM 1421 C CA . GLU A 1 189 ? 1.998 3.372 -17.637 1.00 96.25 189 GLU A CA 1
ATOM 1422 C C . GLU A 1 189 ? 3.468 3.706 -17.352 1.00 96.25 189 GLU A C 1
ATOM 1424 O O . GLU A 1 189 ? 4.335 3.041 -17.910 1.00 96.25 189 GLU A O 1
ATOM 1429 N N . ASP A 1 190 ? 3.746 4.676 -16.468 1.00 96.25 190 ASP A N 1
ATOM 1430 C CA . ASP A 1 190 ? 5.106 4.995 -16.016 1.00 96.25 190 ASP A CA 1
ATOM 1431 C C . ASP A 1 190 ? 5.431 4.377 -14.640 1.00 96.25 190 ASP A C 1
ATOM 1433 O O . ASP A 1 190 ? 6.559 4.517 -14.168 1.00 96.25 190 ASP A O 1
ATOM 1437 N N . GLU A 1 191 ? 4.485 3.730 -13.951 1.00 96.44 191 GLU A N 1
ATOM 1438 C CA . GLU A 1 191 ? 4.734 3.174 -12.614 1.00 96.44 191 GLU A CA 1
ATOM 1439 C C . GLU A 1 191 ? 5.517 1.856 -12.709 1.00 96.44 191 GLU A C 1
ATOM 1441 O O . GLU A 1 191 ? 5.236 1.012 -13.555 1.00 96.44 191 GLU A O 1
ATOM 1446 N N . ALA A 1 192 ? 6.474 1.633 -11.800 1.00 93.94 192 ALA A N 1
ATOM 1447 C CA . ALA A 1 192 ? 7.233 0.376 -11.763 1.00 93.94 192 ALA A CA 1
ATOM 1448 C C . ALA A 1 192 ? 6.364 -0.840 -11.378 1.00 93.94 192 ALA A C 1
ATOM 1450 O O . ALA A 1 192 ? 6.694 -1.978 -11.702 1.00 93.94 192 ALA A O 1
ATOM 1451 N N . VAL A 1 193 ? 5.268 -0.596 -10.655 1.00 94.31 193 VAL A N 1
ATOM 1452 C CA . VAL A 1 193 ? 4.309 -1.595 -10.170 1.00 94.31 193 VAL A CA 1
ATOM 1453 C C . VAL A 1 193 ? 2.926 -0.960 -10.034 1.00 94.31 193 VAL A C 1
ATOM 1455 O O . VAL A 1 193 ? 2.814 0.235 -9.769 1.00 94.31 193 VAL A O 1
ATOM 1458 N N . THR A 1 194 ? 1.868 -1.761 -10.182 1.00 91.19 194 THR A N 1
ATOM 1459 C CA . THR A 1 194 ? 0.471 -1.293 -10.077 1.00 91.19 194 THR A CA 1
ATOM 1460 C C . THR A 1 194 ? -0.140 -1.446 -8.685 1.00 91.19 194 THR A C 1
ATOM 1462 O O . THR A 1 194 ? -1.119 -0.775 -8.389 1.00 91.19 194 THR A O 1
ATOM 1465 N N . LEU A 1 195 ? 0.412 -2.343 -7.857 1.00 96.12 195 LEU A N 1
ATOM 1466 C CA . LEU A 1 195 ? 0.023 -2.556 -6.457 1.00 96.12 195 LEU A CA 1
ATOM 1467 C C . LEU A 1 195 ? -1.496 -2.743 -6.248 1.00 96.12 195 LEU A C 1
ATOM 1469 O O . LEU A 1 195 ? -2.125 -3.514 -6.979 1.00 96.12 195 LEU A O 1
ATOM 1473 N N . ASP A 1 196 ? -2.065 -2.096 -5.225 1.00 98.12 196 ASP A N 1
ATOM 1474 C CA . ASP A 1 196 ? -3.436 -2.297 -4.760 1.00 98.12 196 ASP A CA 1
ATOM 1475 C C . ASP A 1 196 ? -4.395 -1.168 -5.185 1.00 98.12 196 ASP A C 1
ATOM 1477 O O . ASP A 1 196 ? -5.562 -1.195 -4.790 1.00 98.12 196 ASP A O 1
ATOM 1481 N N . ALA A 1 197 ? -3.964 -0.216 -6.025 1.00 98.44 197 ALA A N 1
ATOM 1482 C CA . ALA A 1 197 ? -4.737 0.959 -6.452 1.00 98.44 197 ALA A CA 1
ATOM 1483 C C . ALA A 1 197 ? -6.203 0.657 -6.818 1.00 98.44 197 ALA A C 1
ATOM 1485 O O . ALA A 1 197 ? -7.129 1.257 -6.267 1.00 98.44 197 ALA A O 1
ATOM 1486 N N . LEU A 1 198 ? -6.437 -0.317 -7.708 1.00 98.75 198 LEU A N 1
ATOM 1487 C CA . LEU A 1 198 ? -7.793 -0.713 -8.109 1.00 98.75 198 LEU A CA 1
ATOM 1488 C C . LEU A 1 198 ? -8.597 -1.284 -6.935 1.00 98.75 198 LEU A C 1
ATOM 1490 O O . LEU A 1 198 ? -9.770 -0.952 -6.775 1.00 98.75 198 LEU A O 1
ATOM 1494 N N . ALA A 1 199 ? -7.981 -2.141 -6.121 1.00 98.75 199 ALA A N 1
ATOM 1495 C CA . ALA A 1 199 ? -8.660 -2.783 -5.004 1.00 98.75 199 ALA A CA 1
ATOM 1496 C C . ALA A 1 199 ? -9.024 -1.766 -3.910 1.00 98.75 199 ALA A C 1
ATOM 1498 O O . ALA A 1 199 ? -10.115 -1.846 -3.351 1.00 98.75 199 ALA A O 1
ATOM 1499 N N . ILE A 1 200 ? -8.152 -0.788 -3.649 1.00 98.88 200 ILE A N 1
ATOM 1500 C CA . ILE A 1 200 ? -8.394 0.315 -2.710 1.00 98.88 200 ILE A CA 1
ATOM 1501 C C . ILE A 1 200 ? -9.523 1.217 -3.216 1.00 98.88 200 ILE A C 1
ATOM 1503 O O . ILE A 1 200 ? -10.452 1.499 -2.458 1.00 98.88 200 ILE A O 1
ATOM 1507 N N . ALA A 1 201 ? -9.495 1.615 -4.493 1.00 98.88 201 ALA A N 1
ATOM 1508 C CA . ALA A 1 201 ? -10.558 2.422 -5.093 1.00 98.88 201 ALA A CA 1
ATOM 1509 C C . ALA A 1 201 ? -11.922 1.718 -5.003 1.00 98.88 201 ALA A C 1
ATOM 1511 O O . ALA A 1 201 ? -12.904 2.320 -4.576 1.00 98.88 201 ALA A O 1
ATOM 1512 N N . GLN A 1 202 ? -11.975 0.423 -5.330 1.00 98.88 202 GLN A N 1
ATOM 1513 C CA . GLN A 1 202 ? -13.192 -0.383 -5.210 1.00 98.88 202 GLN A CA 1
ATOM 1514 C C . GLN A 1 202 ? -13.670 -0.514 -3.758 1.00 98.88 202 GLN A C 1
ATOM 1516 O O . GLN A 1 202 ? -14.869 -0.416 -3.502 1.00 98.88 202 GLN A O 1
ATOM 1521 N N . ALA A 1 203 ? -12.754 -0.743 -2.811 1.00 98.88 203 ALA A N 1
ATOM 1522 C CA . ALA A 1 203 ? -13.086 -0.902 -1.398 1.00 98.88 203 ALA A CA 1
ATOM 1523 C C . ALA A 1 203 ? -13.694 0.376 -0.812 1.00 98.88 203 ALA A C 1
ATOM 1525 O O . ALA A 1 203 ? -14.725 0.302 -0.144 1.00 98.88 203 ALA A O 1
ATOM 1526 N N . ALA A 1 204 ? -13.091 1.533 -1.093 1.00 98.88 204 ALA A N 1
ATOM 1527 C CA . ALA A 1 204 ? -13.595 2.829 -0.654 1.00 98.88 204 ALA A CA 1
ATOM 1528 C C . ALA A 1 204 ? -14.930 3.173 -1.328 1.00 98.88 204 ALA A C 1
ATOM 1530 O O . ALA A 1 204 ? -15.911 3.435 -0.636 1.00 98.88 204 ALA A O 1
ATOM 1531 N N . HIS A 1 205 ? -15.012 3.064 -2.659 1.00 98.75 205 HIS A N 1
ATOM 1532 C CA . HIS A 1 205 ? -16.237 3.348 -3.410 1.00 98.75 205 HIS A CA 1
ATOM 1533 C C . HIS A 1 205 ? -17.429 2.508 -2.920 1.00 98.75 205 HIS A C 1
ATOM 1535 O O . HIS A 1 205 ? -18.494 3.044 -2.617 1.00 98.75 205 HIS A O 1
ATOM 1541 N N . ASN A 1 206 ? -17.243 1.193 -2.759 1.00 98.62 206 ASN A N 1
ATOM 1542 C CA . ASN A 1 206 ? -18.311 0.297 -2.299 1.00 98.62 206 ASN A CA 1
ATOM 1543 C C . ASN A 1 206 ? -18.586 0.396 -0.789 1.00 98.62 206 ASN A C 1
ATOM 1545 O O . ASN A 1 206 ? -19.611 -0.104 -0.329 1.00 98.62 206 ASN A O 1
ATOM 1549 N N . SER A 1 207 ? -17.716 1.068 -0.031 1.00 98.62 207 SER A N 1
ATOM 1550 C CA . SER A 1 207 ? -17.983 1.492 1.350 1.00 98.62 207 SER A CA 1
ATOM 1551 C C . SER A 1 207 ? -18.716 2.840 1.420 1.00 98.62 207 SER A C 1
ATOM 1553 O O . SER A 1 207 ? -18.913 3.354 2.516 1.00 98.62 207 SER A O 1
ATOM 1555 N N . ALA A 1 208 ? -19.115 3.417 0.276 1.00 98.38 208 ALA A N 1
ATOM 1556 C CA . ALA A 1 208 ? -19.628 4.785 0.155 1.00 98.38 208 ALA A CA 1
ATOM 1557 C C . ALA A 1 208 ? -18.649 5.866 0.668 1.00 98.38 208 ALA A C 1
ATOM 1559 O O . ALA A 1 208 ? -19.071 6.943 1.090 1.00 98.38 208 ALA A O 1
ATOM 1560 N N . GLY A 1 209 ? -17.349 5.562 0.635 1.00 98.62 209 GLY A N 1
ATOM 1561 C CA . GLY A 1 209 ? -16.265 6.479 0.960 1.00 98.62 209 GLY A CA 1
ATOM 1562 C C . GLY A 1 209 ? -15.842 7.354 -0.222 1.00 98.62 209 GLY A C 1
ATOM 1563 O O . GLY A 1 209 ? -16.441 7.316 -1.296 1.00 98.62 209 GLY A O 1
ATOM 1564 N N . VAL A 1 210 ? -14.779 8.133 -0.016 1.00 98.75 210 VAL A N 1
ATOM 1565 C CA . VAL A 1 210 ? -14.205 9.048 -1.015 1.00 98.75 210 VAL A CA 1
ATOM 1566 C C . VAL A 1 210 ? -12.938 8.452 -1.621 1.00 98.75 210 VAL A C 1
ATOM 1568 O O . VAL A 1 210 ? -12.020 8.045 -0.907 1.00 98.75 210 VAL A O 1
ATOM 1571 N N . VAL A 1 211 ? -12.842 8.452 -2.946 1.00 98.94 211 VAL A N 1
ATOM 1572 C CA . VAL A 1 211 ? -11.664 7.978 -3.679 1.00 98.94 211 VAL A CA 1
ATOM 1573 C C . VAL A 1 211 ? -10.848 9.155 -4.210 1.00 98.94 211 VAL A C 1
ATOM 1575 O O . VAL A 1 211 ? -11.326 9.952 -5.022 1.00 98.94 211 VAL A O 1
ATOM 1578 N N . ILE A 1 212 ? -9.590 9.242 -3.778 1.00 98.94 212 ILE A N 1
ATOM 1579 C CA . ILE A 1 212 ? -8.659 10.324 -4.110 1.00 98.94 212 ILE A CA 1
ATOM 1580 C C . ILE A 1 212 ? -7.468 9.753 -4.888 1.00 98.94 212 ILE A C 1
ATOM 1582 O O . ILE A 1 212 ? -6.722 8.914 -4.385 1.00 98.94 212 ILE A O 1
ATOM 1586 N N . CYS A 1 213 ? -7.265 10.241 -6.110 1.00 98.81 213 CYS A N 1
ATOM 1587 C CA . CYS A 1 213 ? -6.149 9.866 -6.973 1.00 98.81 213 CYS A CA 1
ATOM 1588 C C . CYS A 1 213 ? -5.167 11.034 -7.127 1.00 98.81 213 CYS A C 1
ATOM 1590 O O . CYS A 1 213 ? -5.528 12.078 -7.674 1.00 98.81 213 CYS A O 1
ATOM 1592 N N . GLN A 1 214 ? -3.903 10.850 -6.738 1.00 98.81 214 GLN A N 1
ATOM 1593 C CA . GLN A 1 214 ? -2.825 11.748 -7.165 1.00 98.81 214 GLN A CA 1
ATOM 1594 C C . GLN A 1 214 ? -2.436 11.440 -8.620 1.00 98.81 214 GLN A C 1
ATOM 1596 O O . GLN A 1 214 ? -2.166 10.291 -8.954 1.00 98.81 214 GLN A O 1
ATOM 1601 N N . ALA A 1 215 ? -2.378 12.441 -9.495 1.00 98.50 215 ALA A N 1
ATOM 1602 C CA . ALA A 1 215 ? -2.044 12.267 -10.909 1.00 98.50 215 ALA A CA 1
ATOM 1603 C C . ALA A 1 215 ? -0.707 12.932 -11.255 1.00 98.50 215 ALA A C 1
ATOM 1605 O O . ALA A 1 215 ? -0.535 14.123 -10.992 1.00 98.50 215 ALA A O 1
ATOM 1606 N N . LYS A 1 216 ? 0.209 12.211 -11.915 1.00 98.31 216 LYS A N 1
ATOM 1607 C CA . LYS A 1 216 ? 1.438 12.818 -12.464 1.00 98.31 216 LYS A CA 1
ATOM 1608 C C . LYS A 1 216 ? 1.118 13.755 -13.631 1.00 98.31 216 LYS A C 1
ATOM 1610 O O . LYS A 1 216 ? 1.677 14.845 -13.712 1.00 98.31 216 LYS A O 1
ATOM 1615 N N . LYS A 1 217 ? 0.213 13.353 -14.530 1.00 97.81 217 LYS A N 1
ATOM 1616 C CA . LYS A 1 217 ? -0.245 14.171 -15.666 1.00 97.81 217 LYS A CA 1
ATOM 1617 C C . LYS A 1 217 ? -1.734 13.975 -15.952 1.00 97.81 217 LYS A C 1
ATOM 1619 O O . LYS A 1 217 ? -2.275 12.879 -15.812 1.00 97.81 217 LYS A O 1
ATOM 1624 N N . LEU A 1 218 ? -2.386 15.047 -16.395 1.00 98.38 218 LEU A N 1
ATOM 1625 C CA . LEU A 1 218 ? -3.745 15.002 -16.932 1.00 98.38 218 LEU A CA 1
ATOM 1626 C C . LEU A 1 218 ? -3.684 14.872 -18.452 1.00 98.38 218 LEU A C 1
ATOM 1628 O O . LEU A 1 218 ? -2.886 15.555 -19.097 1.00 98.38 218 LEU A O 1
ATOM 1632 N N . VAL A 1 219 ? -4.533 14.025 -19.026 1.00 98.38 219 VAL A N 1
ATOM 1633 C CA . VAL A 1 219 ? -4.579 13.782 -20.474 1.00 98.38 219 VAL A CA 1
ATOM 1634 C C . VAL A 1 219 ? -5.991 13.991 -21.039 1.00 98.38 219 VAL A C 1
ATOM 1636 O O . VAL A 1 219 ? -6.974 13.952 -20.293 1.00 98.38 219 VAL A O 1
ATOM 1639 N N . PRO A 1 220 ? -6.141 14.250 -22.350 1.00 98.00 220 PRO A N 1
ATOM 1640 C CA . PRO A 1 220 ? -7.460 14.364 -22.963 1.00 98.00 220 PRO A CA 1
ATOM 1641 C C . PRO A 1 220 ? -8.289 13.077 -22.842 1.00 98.00 220 PRO A C 1
ATOM 1643 O O . PRO A 1 220 ? -7.762 11.966 -22.748 1.00 98.00 220 PRO A O 1
ATOM 1646 N N . ARG A 1 221 ? -9.617 13.227 -22.896 1.00 96.69 221 ARG A N 1
ATOM 1647 C CA . ARG A 1 221 ? -10.562 12.105 -22.996 1.00 96.69 221 ARG A CA 1
ATOM 1648 C C . ARG A 1 221 ? -10.160 11.154 -24.127 1.00 96.69 221 ARG A C 1
ATOM 1650 O O . ARG A 1 221 ? -9.930 11.593 -25.252 1.00 96.69 221 ARG A O 1
ATOM 1657 N N . GLY A 1 222 ? -10.122 9.854 -23.835 1.00 93.12 222 GLY A N 1
ATOM 1658 C CA . GLY A 1 222 ? -9.807 8.818 -24.824 1.00 93.12 222 GLY A CA 1
ATOM 1659 C C . GLY A 1 222 ? -8.323 8.701 -25.189 1.00 93.12 222 GLY A C 1
ATOM 1660 O O . GLY A 1 222 ? -7.981 7.874 -26.031 1.00 93.12 222 GLY A O 1
ATOM 1661 N N . SER A 1 223 ? -7.432 9.483 -24.566 1.00 97.25 223 SER A N 1
ATOM 1662 C CA . SER A 1 223 ? -5.982 9.333 -24.753 1.00 97.25 223 SER A CA 1
ATOM 1663 C C . SER A 1 223 ? -5.408 8.099 -24.058 1.00 97.25 223 SER A C 1
ATOM 1665 O O . SER A 1 223 ? -4.340 7.638 -24.448 1.00 97.25 223 SER A O 1
ATOM 1667 N N . ILE A 1 224 ? -6.107 7.549 -23.061 1.00 98.31 224 ILE A N 1
ATOM 1668 C CA . ILE A 1 224 ? -5.740 6.284 -22.421 1.00 98.31 224 ILE A CA 1
ATOM 1669 C C . ILE A 1 224 ? -6.412 5.144 -23.199 1.00 98.31 224 ILE A C 1
ATOM 1671 O O . ILE A 1 224 ? -7.645 5.096 -23.261 1.00 98.31 224 ILE A O 1
ATOM 1675 N N . PRO A 1 225 ? -5.648 4.205 -23.788 1.00 97.81 225 PRO A N 1
ATOM 1676 C CA . PRO A 1 225 ? -6.225 3.032 -24.429 1.00 97.81 225 PRO A CA 1
ATOM 1677 C C . PRO A 1 225 ? -7.103 2.248 -23.441 1.00 97.81 225 PRO A C 1
ATOM 1679 O O . PRO A 1 225 ? -6.658 1.996 -22.322 1.00 97.81 225 PRO A O 1
ATOM 1682 N N . PRO A 1 226 ? -8.299 1.763 -23.827 1.00 96.75 226 PRO A N 1
ATOM 1683 C CA . PRO A 1 226 ? -9.215 1.106 -22.888 1.00 96.75 226 PRO A CA 1
ATOM 1684 C C . PRO A 1 226 ? -8.614 -0.081 -22.120 1.00 96.75 226 PRO A C 1
ATOM 1686 O O . PRO A 1 226 ? -8.946 -0.298 -20.962 1.00 96.75 226 PRO A O 1
ATOM 1689 N N . ARG A 1 227 ? -7.692 -0.837 -22.736 1.00 96.75 227 ARG A N 1
ATOM 1690 C CA . ARG A 1 227 ? -6.981 -1.946 -22.068 1.00 96.75 227 ARG A CA 1
ATOM 1691 C C . ARG A 1 227 ? -5.871 -1.506 -21.108 1.00 96.75 227 ARG A C 1
ATOM 1693 O O . ARG A 1 227 ? -5.371 -2.339 -20.366 1.00 96.75 227 ARG A O 1
ATOM 1700 N N . GLN A 1 228 ? -5.467 -0.241 -21.156 1.00 96.75 228 GLN A N 1
ATOM 1701 C CA . GLN A 1 228 ? -4.484 0.362 -20.253 1.00 96.75 228 GLN A CA 1
ATOM 1702 C C . GLN A 1 228 ? -5.151 1.161 -19.123 1.00 96.75 228 GLN A C 1
ATOM 1704 O O . GLN A 1 228 ? -4.450 1.722 -18.277 1.00 96.75 228 GLN A O 1
ATOM 1709 N N . VAL A 1 229 ? -6.489 1.205 -19.084 1.00 98.38 229 VAL A N 1
ATOM 1710 C CA . VAL A 1 229 ? -7.229 1.708 -17.925 1.00 98.38 229 VAL A CA 1
ATOM 1711 C C . VAL A 1 229 ? -7.085 0.696 -16.794 1.00 98.38 229 VAL A C 1
ATOM 1713 O O . VAL A 1 229 ? -7.522 -0.448 -16.894 1.00 98.38 229 VAL A O 1
ATOM 1716 N N . THR A 1 230 ? -6.456 1.142 -15.717 1.00 98.06 230 THR A N 1
ATOM 1717 C CA . THR A 1 230 ? -6.147 0.334 -14.525 1.00 98.06 230 THR A CA 1
ATOM 1718 C C . THR A 1 230 ? -7.144 0.592 -13.403 1.00 98.06 230 THR A C 1
ATOM 1720 O O . THR A 1 230 ? -7.584 -0.347 -12.747 1.00 98.06 230 THR A O 1
ATOM 1723 N N . VAL A 1 231 ? -7.565 1.850 -13.238 1.00 98.62 231 VAL A N 1
ATOM 1724 C CA . VAL A 1 231 ? -8.677 2.241 -12.365 1.00 98.62 231 VAL A CA 1
ATOM 1725 C C . VAL A 1 231 ? -9.698 3.018 -13.202 1.00 98.62 231 VAL A C 1
ATOM 1727 O O . VAL A 1 231 ? -9.375 4.090 -13.716 1.00 98.62 231 VAL A O 1
ATOM 1730 N N . PRO A 1 232 ? -10.912 2.477 -13.403 1.00 98.31 232 PRO A N 1
ATOM 1731 C CA . PRO A 1 232 ? -11.999 3.190 -14.065 1.00 98.31 232 PRO A CA 1
ATOM 1732 C C . PRO A 1 232 ? -12.404 4.470 -13.328 1.00 98.31 232 PRO A C 1
ATOM 1734 O O . PRO A 1 232 ? -12.632 4.451 -12.117 1.00 98.31 232 PRO A O 1
ATOM 1737 N N . GLY A 1 233 ? -12.605 5.557 -14.078 1.00 98.06 233 GLY A N 1
ATOM 1738 C CA . GLY A 1 233 ? -12.959 6.864 -13.513 1.00 98.06 233 GLY A CA 1
ATOM 1739 C C . GLY A 1 233 ? -14.309 6.919 -12.802 1.00 98.06 233 GLY A C 1
ATOM 1740 O O . GLY A 1 233 ? -14.536 7.800 -11.978 1.00 98.06 233 GLY A O 1
ATOM 1741 N N . ALA A 1 234 ? -15.179 5.933 -13.045 1.00 97.56 234 ALA A N 1
ATOM 1742 C CA . ALA A 1 234 ? -16.464 5.785 -12.363 1.00 97.56 234 ALA A CA 1
ATOM 1743 C C . ALA A 1 234 ? -16.342 5.648 -10.835 1.00 97.56 234 ALA A C 1
ATOM 1745 O O . ALA A 1 234 ? -17.294 5.955 -10.126 1.00 97.56 234 ALA A O 1
ATOM 1746 N N . MET A 1 235 ? -15.186 5.197 -10.338 1.00 97.75 235 MET A N 1
ATOM 1747 C CA . MET A 1 235 ? -14.923 5.068 -8.903 1.00 97.75 235 MET A CA 1
ATOM 1748 C C . MET A 1 235 ? -14.143 6.255 -8.337 1.00 97.75 235 MET A C 1
ATOM 1750 O O . MET A 1 235 ? -13.960 6.303 -7.134 1.00 97.75 235 MET A O 1
ATOM 1754 N N . VAL A 1 236 ? -13.639 7.175 -9.170 1.00 98.69 236 VAL A N 1
ATOM 1755 C CA . VAL A 1 236 ? -12.728 8.243 -8.736 1.00 98.69 236 VAL A CA 1
ATOM 1756 C C . VAL A 1 236 ? -13.499 9.536 -8.473 1.00 98.69 236 VAL A C 1
ATOM 1758 O O . VAL A 1 236 ? -14.069 10.156 -9.384 1.00 98.69 236 VAL A O 1
ATOM 1761 N N . ASP A 1 237 ? -13.459 9.995 -7.225 1.00 98.75 237 ASP A N 1
ATOM 1762 C CA . ASP A 1 237 ? -14.140 11.217 -6.805 1.00 98.75 237 ASP A CA 1
ATOM 1763 C C . ASP A 1 237 ? -13.265 12.443 -7.022 1.00 98.75 237 ASP A C 1
ATOM 1765 O O . ASP A 1 237 ? -13.707 13.396 -7.668 1.00 98.75 237 ASP A O 1
ATOM 1769 N N . LEU A 1 238 ? -12.020 12.406 -6.540 1.00 98.81 238 LEU A N 1
ATOM 1770 C CA . LEU A 1 238 ? -11.088 13.529 -6.581 1.00 98.81 238 LEU A CA 1
ATOM 1771 C C . LEU A 1 238 ? -9.804 13.157 -7.320 1.00 98.81 238 LEU A C 1
ATOM 1773 O O . LEU A 1 238 ? -9.170 12.147 -7.023 1.00 98.81 238 LEU A O 1
ATOM 1777 N N . VAL A 1 239 ? -9.396 14.014 -8.254 1.00 98.81 239 VAL A N 1
ATOM 1778 C CA . VAL A 1 239 ? -8.099 13.913 -8.933 1.00 98.81 239 VAL A CA 1
ATOM 1779 C C . VAL A 1 239 ? -7.254 15.116 -8.549 1.00 98.81 239 VAL A C 1
ATOM 1781 O O . VAL A 1 239 ? -7.673 16.259 -8.742 1.00 98.81 239 VAL A O 1
ATOM 1784 N N . VAL A 1 240 ? -6.062 14.846 -8.024 1.00 98.75 240 VAL A N 1
ATOM 1785 C CA . VAL A 1 240 ? -5.122 15.851 -7.526 1.00 98.75 240 VAL A CA 1
ATOM 1786 C C . VAL A 1 240 ? -3.844 15.798 -8.354 1.00 98.75 240 VAL A C 1
ATOM 1788 O O . VAL A 1 240 ? -3.054 14.867 -8.192 1.00 98.75 240 VAL A O 1
ATOM 1791 N N . PRO A 1 241 ? -3.610 16.764 -9.257 1.00 98.31 241 PRO A N 1
ATOM 1792 C CA . PRO A 1 241 ? -2.338 16.861 -9.960 1.00 98.31 241 PRO A CA 1
ATOM 1793 C C . PRO A 1 241 ? -1.189 17.025 -8.960 1.00 98.31 241 PRO A C 1
ATOM 1795 O O . PRO A 1 241 ? -1.258 17.889 -8.084 1.00 98.31 241 PRO A O 1
ATOM 1798 N N . ALA A 1 242 ? -0.142 16.208 -9.085 1.00 97.44 242 ALA A N 1
ATOM 1799 C CA . ALA A 1 242 ? 1.061 16.336 -8.271 1.00 97.44 242 ALA A CA 1
ATOM 1800 C C . ALA A 1 242 ? 1.713 17.712 -8.539 1.00 97.44 242 ALA A C 1
ATOM 1802 O O . ALA A 1 242 ? 2.073 17.983 -9.686 1.00 97.44 242 ALA A O 1
ATOM 1803 N N . PRO A 1 243 ? 1.860 18.592 -7.527 1.00 97.12 243 PRO A N 1
ATOM 1804 C CA . PRO A 1 243 ? 2.413 19.934 -7.735 1.00 97.12 243 PRO A CA 1
ATOM 1805 C C . PRO A 1 243 ? 3.868 19.929 -8.216 1.00 97.12 243 PRO A C 1
ATOM 1807 O O . PRO A 1 243 ? 4.243 20.754 -9.046 1.00 97.12 243 PRO A O 1
ATOM 1810 N N . ASP A 1 244 ? 4.671 18.997 -7.699 1.00 96.56 244 ASP A N 1
ATOM 1811 C CA . ASP A 1 244 ? 6.064 18.776 -8.089 1.00 96.56 244 ASP A CA 1
ATOM 1812 C C . ASP A 1 244 ? 6.288 17.279 -8.372 1.00 96.56 244 ASP A C 1
ATOM 1814 O O . ASP A 1 244 ? 6.733 16.537 -7.488 1.00 96.56 244 ASP A O 1
ATOM 1818 N N . PRO A 1 245 ? 5.941 16.791 -9.579 1.00 94.94 245 PRO A N 1
ATOM 1819 C CA . PRO A 1 245 ? 6.000 15.365 -9.888 1.00 94.94 245 PRO A CA 1
ATOM 1820 C C . PRO A 1 245 ? 7.410 14.765 -9.809 1.00 94.94 245 PRO A C 1
ATOM 1822 O O . PRO A 1 245 ? 7.548 13.601 -9.441 1.00 94.94 245 PRO A O 1
ATOM 1825 N N . GLU A 1 246 ? 8.457 15.547 -10.089 1.00 93.44 246 GLU A N 1
ATOM 1826 C CA . GLU A 1 246 ? 9.851 15.081 -10.017 1.00 93.44 246 GLU A CA 1
ATOM 1827 C C . GLU A 1 246 ? 10.261 14.705 -8.589 1.00 93.44 246 GLU A C 1
ATOM 1829 O O . GLU A 1 246 ? 11.074 13.801 -8.377 1.00 93.44 246 GLU A O 1
ATOM 1834 N N . ARG A 1 247 ? 9.678 15.368 -7.584 1.00 94.69 247 ARG A N 1
ATOM 1835 C CA . ARG A 1 247 ? 9.882 15.022 -6.175 1.00 94.69 247 ARG A CA 1
ATOM 1836 C C . ARG A 1 247 ? 8.822 14.062 -5.645 1.00 94.69 247 ARG A C 1
ATOM 1838 O O . ARG A 1 247 ? 9.165 13.127 -4.925 1.00 94.69 247 ARG A O 1
ATOM 1845 N N . GLN A 1 248 ? 7.553 14.309 -5.964 1.00 96.25 248 GLN A N 1
ATOM 1846 C CA . GLN A 1 248 ? 6.388 13.711 -5.297 1.00 96.25 248 GLN A CA 1
ATOM 1847 C C . GLN A 1 248 ? 5.743 12.556 -6.080 1.00 96.25 248 GLN A C 1
ATOM 1849 O O . GLN A 1 248 ? 4.795 11.933 -5.602 1.00 96.25 248 GLN A O 1
ATOM 1854 N N . HIS A 1 249 ? 6.223 12.262 -7.288 1.00 96.50 249 HIS A N 1
ATOM 1855 C CA . HIS A 1 249 ? 5.687 11.198 -8.144 1.00 96.50 249 HIS A CA 1
ATOM 1856 C C . HIS A 1 249 ? 6.806 10.429 -8.856 1.00 96.50 249 HIS A C 1
ATOM 1858 O O . HIS A 1 249 ? 6.713 10.072 -10.030 1.00 96.50 249 HIS A O 1
ATOM 1864 N N . ARG A 1 250 ? 7.888 10.171 -8.120 1.00 95.56 250 ARG A N 1
ATOM 1865 C CA . ARG A 1 250 ? 9.020 9.372 -8.593 1.00 95.56 250 ARG A CA 1
ATOM 1866 C C . ARG A 1 250 ? 8.599 7.926 -8.839 1.00 95.56 250 ARG A C 1
ATOM 1868 O O . ARG A 1 250 ? 7.838 7.353 -8.052 1.00 95.56 250 ARG A O 1
ATOM 1875 N N . GLN A 1 251 ? 9.126 7.321 -9.898 1.00 95.38 251 GLN A N 1
ATOM 1876 C CA . GLN A 1 251 ? 8.854 5.932 -10.260 1.00 95.38 251 GLN A CA 1
ATOM 1877 C C . GLN A 1 251 ? 9.346 4.953 -9.185 1.00 95.38 251 GLN A C 1
ATOM 1879 O O . GLN A 1 251 ? 8.639 4.000 -8.867 1.00 95.38 251 GLN A O 1
ATOM 1884 N N . THR A 1 252 ? 10.514 5.214 -8.585 1.00 93.75 252 THR A N 1
ATOM 1885 C CA . THR A 1 252 ? 11.049 4.489 -7.419 1.00 93.75 252 THR A CA 1
ATOM 1886 C C . THR A 1 252 ? 11.702 5.468 -6.432 1.00 93.75 252 THR A C 1
ATOM 1888 O O . THR A 1 252 ? 11.803 6.666 -6.697 1.00 93.75 252 THR A O 1
ATOM 1891 N N . ASP A 1 253 ? 12.193 4.982 -5.287 1.00 90.62 253 ASP A N 1
ATOM 1892 C CA . ASP A 1 253 ? 13.004 5.809 -4.375 1.00 90.62 253 ASP A CA 1
ATOM 1893 C C . ASP A 1 253 ? 14.279 6.349 -5.054 1.00 90.62 253 ASP A C 1
ATOM 1895 O O . ASP A 1 253 ? 14.657 7.506 -4.873 1.00 90.62 253 ASP A O 1
ATOM 1899 N N . GLY A 1 254 ? 14.919 5.530 -5.894 1.00 89.94 254 GLY A N 1
ATOM 1900 C CA . GLY A 1 254 ? 16.208 5.844 -6.512 1.00 89.94 254 GLY A CA 1
ATOM 1901 C C . GLY A 1 254 ? 16.112 6.696 -7.776 1.00 89.94 254 GLY A C 1
ATOM 1902 O O . GLY A 1 254 ? 17.005 7.502 -8.029 1.00 89.94 254 GLY A O 1
ATOM 1903 N N . VAL A 1 255 ? 15.014 6.598 -8.533 1.00 91.69 255 VAL A N 1
ATOM 1904 C CA . VAL A 1 255 ? 14.883 7.236 -9.856 1.00 91.69 255 VAL A CA 1
ATOM 1905 C C . VAL A 1 255 ? 13.572 8.006 -10.013 1.00 91.69 255 VAL A C 1
ATOM 1907 O O . VAL A 1 255 ? 12.533 7.582 -9.511 1.00 91.69 255 VAL A O 1
ATOM 1910 N N . SER A 1 256 ? 13.614 9.145 -10.714 1.00 92.75 256 SER A N 1
ATOM 1911 C CA . SER A 1 256 ? 12.393 9.883 -11.083 1.00 92.75 256 SER A CA 1
ATOM 1912 C C . SER A 1 256 ? 11.606 9.119 -12.150 1.00 92.75 256 SER A C 1
ATOM 1914 O O . SER A 1 256 ? 10.429 8.816 -11.961 1.00 92.75 256 SER A O 1
ATOM 1916 N N . PHE A 1 257 ? 12.285 8.719 -13.226 1.00 94.88 257 PHE A N 1
ATOM 1917 C CA . PHE A 1 257 ? 11.756 7.847 -14.266 1.00 94.88 257 PHE A CA 1
ATOM 1918 C C . PHE A 1 257 ? 12.912 7.172 -15.007 1.00 94.88 257 PHE A C 1
ATOM 1920 O O . PHE A 1 257 ? 13.871 7.842 -15.389 1.00 94.88 257 PHE A O 1
ATOM 1927 N N . ASP A 1 258 ? 12.799 5.870 -15.232 1.00 94.19 258 ASP A N 1
ATOM 1928 C CA . ASP A 1 258 ? 13.677 5.099 -16.099 1.00 94.19 258 ASP A CA 1
ATOM 1929 C C . ASP A 1 258 ? 12.842 4.046 -16.862 1.00 94.19 258 ASP A C 1
ATOM 1931 O O . ASP A 1 258 ? 12.178 3.204 -16.244 1.00 94.19 258 ASP A O 1
ATOM 1935 N N . PRO A 1 259 ? 12.841 4.061 -18.209 1.00 91.62 259 PRO A N 1
ATOM 1936 C CA . PRO A 1 259 ? 12.092 3.089 -19.003 1.00 91.62 259 PRO A CA 1
ATOM 1937 C C . PRO A 1 259 ? 12.542 1.636 -18.780 1.00 91.62 259 PRO A C 1
ATOM 1939 O O . PRO A 1 259 ? 11.796 0.719 -19.137 1.00 91.62 259 PRO A O 1
ATOM 1942 N N . VAL A 1 260 ? 13.714 1.391 -18.177 1.00 89.56 260 VAL A N 1
ATOM 1943 C CA . VAL A 1 260 ? 14.185 0.037 -17.848 1.00 89.56 260 VAL A CA 1
ATOM 1944 C C . VAL A 1 260 ? 13.200 -0.722 -16.954 1.00 89.56 260 VAL A C 1
ATOM 1946 O O . VAL A 1 260 ? 13.032 -1.924 -17.130 1.00 89.56 260 VAL A O 1
ATOM 1949 N N . TYR A 1 261 ? 12.474 -0.027 -16.069 1.00 89.94 261 TYR A N 1
ATOM 1950 C CA . TYR A 1 261 ? 11.489 -0.644 -15.170 1.00 89.94 261 TYR A CA 1
ATOM 1951 C C . TYR A 1 261 ? 10.197 -1.085 -15.871 1.00 89.94 261 TYR A C 1
ATOM 1953 O O . TYR A 1 261 ? 9.389 -1.794 -15.279 1.00 89.94 261 TYR A O 1
ATOM 1961 N N . LEU A 1 262 ? 9.995 -0.672 -17.124 1.00 89.94 262 LEU A N 1
ATOM 1962 C CA . LEU A 1 262 ? 8.786 -0.941 -17.911 1.00 89.94 262 LEU A CA 1
ATOM 1963 C C . LEU A 1 262 ? 9.059 -1.890 -19.082 1.00 89.94 262 LEU A C 1
ATOM 1965 O O . LEU A 1 262 ? 8.137 -2.428 -19.697 1.00 89.94 262 LEU A O 1
ATOM 1969 N N . THR A 1 263 ? 10.333 -2.053 -19.436 1.00 85.19 263 THR A N 1
ATOM 1970 C CA . THR A 1 263 ? 10.746 -2.722 -20.667 1.00 85.19 263 THR A CA 1
ATOM 1971 C C . THR A 1 263 ? 10.968 -4.217 -20.419 1.00 85.19 263 THR A C 1
ATOM 1973 O O . THR A 1 263 ? 11.568 -4.590 -19.410 1.00 85.19 263 THR A O 1
ATOM 1976 N N . PRO A 1 264 ? 10.544 -5.105 -21.339 1.00 82.12 264 PRO A N 1
ATOM 1977 C CA . PRO A 1 264 ? 10.877 -6.522 -21.257 1.00 82.12 264 PRO A CA 1
ATOM 1978 C C . PRO A 1 264 ? 12.393 -6.745 -21.204 1.00 82.12 264 PRO A C 1
ATOM 1980 O O . PRO A 1 264 ? 13.136 -6.242 -22.045 1.00 82.12 264 PRO A O 1
ATOM 1983 N N . SER A 1 265 ? 12.855 -7.569 -20.269 1.00 73.88 265 SER A N 1
ATOM 1984 C CA . SER A 1 265 ? 14.279 -7.852 -20.050 1.00 73.88 265 SER A CA 1
ATOM 1985 C C . SER A 1 265 ? 14.843 -8.933 -20.991 1.00 73.88 265 SER A C 1
ATOM 1987 O O . SER A 1 265 ? 15.622 -9.785 -20.561 1.00 73.88 265 SER A O 1
ATOM 1989 N N . PHE A 1 266 ? 14.413 -8.977 -22.257 1.00 70.31 266 PHE A N 1
ATOM 1990 C CA . PHE A 1 266 ? 14.824 -10.041 -23.182 1.00 70.31 266 PHE A CA 1
ATOM 1991 C C . PHE A 1 266 ? 16.342 -10.008 -23.416 1.00 70.31 266 PHE A C 1
ATOM 1993 O O . PHE A 1 266 ? 16.873 -9.020 -23.918 1.00 70.31 266 PHE A O 1
ATOM 2000 N N . GLY A 1 267 ? 17.036 -11.093 -23.057 1.00 69.19 267 GLY A N 1
ATOM 2001 C CA . GLY A 1 267 ? 18.493 -11.197 -23.182 1.00 69.19 267 GLY A CA 1
ATOM 2002 C C . GLY A 1 267 ? 19.289 -10.382 -22.155 1.00 69.19 267 GLY A C 1
ATOM 2003 O O . GLY A 1 267 ? 20.492 -10.211 -22.335 1.00 69.19 267 GLY A O 1
ATOM 2004 N N . ALA A 1 268 ? 18.650 -9.867 -21.099 1.00 74.81 268 ALA A N 1
ATOM 2005 C CA . ALA A 1 268 ? 19.357 -9.187 -20.022 1.00 74.81 268 ALA A CA 1
ATOM 2006 C C . ALA A 1 268 ? 20.146 -10.195 -19.169 1.00 74.81 268 ALA A C 1
ATOM 2008 O O . ALA A 1 268 ? 19.603 -11.207 -18.723 1.00 74.81 268 ALA A O 1
ATOM 2009 N N . GLU A 1 269 ? 21.429 -9.920 -18.927 1.00 75.38 269 GLU A N 1
ATOM 2010 C CA . GLU A 1 269 ? 22.259 -10.757 -18.060 1.00 75.38 269 GLU A CA 1
ATOM 2011 C C . GLU A 1 269 ? 22.068 -10.384 -16.586 1.00 75.38 269 GLU A C 1
ATOM 2013 O O . GLU A 1 269 ? 21.999 -9.208 -16.227 1.00 75.38 269 GLU A O 1
ATOM 2018 N N . LEU A 1 270 ? 22.041 -11.394 -15.713 1.00 81.81 270 LEU A N 1
ATOM 2019 C CA . LEU A 1 270 ? 22.107 -11.169 -14.271 1.00 81.81 270 LEU A CA 1
ATOM 2020 C C . LEU A 1 270 ? 23.459 -10.536 -13.889 1.00 81.81 270 LEU A C 1
ATOM 2022 O O . LEU A 1 270 ? 24.499 -10.916 -14.442 1.00 81.81 270 LEU A O 1
ATOM 2026 N N . PRO A 1 271 ? 23.476 -9.608 -12.914 1.00 80.62 271 PRO A N 1
ATOM 2027 C CA . PRO A 1 271 ? 24.697 -8.923 -12.511 1.00 80.62 271 PRO A CA 1
ATOM 2028 C C . PRO A 1 271 ? 25.709 -9.912 -11.932 1.00 80.62 271 PRO A C 1
ATOM 2030 O O . PRO A 1 271 ? 25.351 -10.808 -11.174 1.00 80.62 271 PRO A O 1
ATOM 2033 N N . ARG A 1 272 ? 26.996 -9.735 -12.243 1.00 85.62 272 ARG A N 1
ATOM 2034 C CA . ARG A 1 272 ? 28.089 -10.500 -11.622 1.00 85.62 272 ARG A CA 1
ATOM 2035 C C . ARG A 1 272 ? 28.629 -9.749 -10.409 1.00 85.62 272 ARG A C 1
ATOM 2037 O O . ARG A 1 272 ? 28.677 -8.523 -10.409 1.00 85.62 272 ARG A O 1
ATOM 2044 N N . ALA A 1 273 ? 29.094 -10.481 -9.400 1.00 87.25 273 ALA A N 1
ATOM 2045 C CA . ALA A 1 273 ? 29.664 -9.903 -8.185 1.00 87.25 273 ALA A CA 1
ATOM 2046 C C . ALA A 1 273 ? 31.018 -10.551 -7.842 1.00 87.25 273 ALA A C 1
ATOM 2048 O O . ALA A 1 273 ? 31.215 -11.735 -8.122 1.00 87.25 273 ALA A O 1
ATOM 2049 N N . PRO A 1 274 ? 31.962 -9.811 -7.229 1.00 91.38 274 PRO A N 1
ATOM 2050 C CA . PRO A 1 274 ? 33.206 -10.390 -6.735 1.00 91.38 274 PRO A CA 1
ATOM 2051 C C . PRO A 1 274 ? 32.947 -1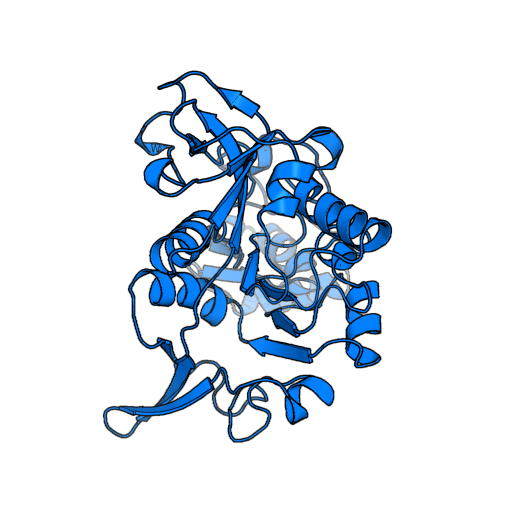1.349 -5.566 1.00 91.38 274 PRO A C 1
ATOM 2053 O O . PRO A 1 274 ? 31.926 -11.271 -4.874 1.00 91.38 274 PRO A O 1
ATOM 2056 N N . PHE A 1 275 ? 33.912 -12.233 -5.299 1.00 93.62 275 PHE A N 1
ATOM 2057 C CA . PHE A 1 275 ? 33.822 -13.149 -4.166 1.00 93.62 275 PHE A CA 1
ATOM 2058 C C . PHE A 1 275 ? 33.655 -12.401 -2.837 1.00 93.62 275 PHE A C 1
ATOM 2060 O O . PHE A 1 275 ? 34.393 -11.470 -2.521 1.00 93.62 275 PHE A O 1
ATOM 2067 N N . SER A 1 276 ? 32.701 -12.863 -2.033 1.00 95.50 276 SER A N 1
ATOM 2068 C CA . SER A 1 276 ? 32.470 -12.402 -0.667 1.00 95.50 276 SER A CA 1
ATOM 2069 C C . SER A 1 276 ? 31.821 -13.511 0.158 1.00 95.50 276 SER A C 1
ATOM 2071 O O . SER A 1 276 ? 31.237 -14.451 -0.389 1.00 95.50 276 SER A O 1
ATOM 2073 N N . THR A 1 277 ? 31.850 -13.383 1.487 1.00 96.38 277 THR A N 1
ATOM 2074 C CA . THR A 1 277 ? 31.122 -14.298 2.382 1.00 96.38 277 THR A CA 1
ATOM 2075 C C . THR A 1 277 ? 29.624 -14.323 2.068 1.00 96.38 277 THR A C 1
ATOM 2077 O O . THR A 1 277 ? 29.015 -15.389 2.095 1.00 96.38 277 THR A O 1
ATOM 2080 N N . ARG A 1 278 ? 29.029 -13.175 1.702 1.00 95.56 278 ARG A N 1
ATOM 2081 C CA . ARG A 1 278 ? 27.624 -13.103 1.267 1.00 95.56 278 ARG A CA 1
ATOM 2082 C C . ARG A 1 278 ? 27.416 -13.943 0.005 1.00 95.56 278 ARG A C 1
ATOM 2084 O O . ARG A 1 278 ? 26.544 -14.804 -0.012 1.00 95.56 278 ARG A O 1
ATOM 2091 N N . LEU A 1 279 ? 28.256 -13.762 -1.015 1.00 95.44 279 LEU A N 1
ATOM 2092 C CA . LEU A 1 279 ? 28.149 -14.519 -2.264 1.00 95.44 279 LEU A CA 1
ATOM 2093 C C . LEU A 1 279 ? 28.363 -16.028 -2.059 1.00 95.44 279 LEU A C 1
ATOM 2095 O O . LEU A 1 279 ? 27.694 -16.830 -2.702 1.00 95.44 279 LEU A O 1
ATOM 2099 N N . ALA A 1 280 ? 29.222 -16.440 -1.123 1.00 96.44 280 ALA A N 1
ATOM 2100 C CA . ALA A 1 280 ? 29.363 -17.851 -0.755 1.00 96.44 280 ALA A CA 1
ATOM 2101 C C . ALA A 1 280 ? 28.049 -18.453 -0.214 1.00 96.44 280 ALA A C 1
ATOM 2103 O O . ALA A 1 280 ? 27.724 -19.601 -0.526 1.00 96.44 280 ALA A O 1
ATOM 2104 N N . ILE A 1 281 ? 27.264 -17.673 0.539 1.00 96.38 281 ILE A N 1
ATOM 2105 C CA . ILE A 1 281 ? 25.919 -18.069 0.984 1.00 96.38 281 ILE A CA 1
ATOM 2106 C C . ILE A 1 281 ? 24.974 -18.174 -0.220 1.00 96.38 281 ILE A C 1
ATOM 2108 O O . ILE A 1 281 ? 24.294 -19.189 -0.355 1.00 96.38 281 ILE A O 1
ATOM 2112 N N . GLY A 1 282 ? 24.986 -17.198 -1.136 1.00 94.50 282 GLY A N 1
ATOM 2113 C CA . GLY A 1 282 ? 24.207 -17.246 -2.383 1.00 94.50 282 GLY A CA 1
ATOM 2114 C C . GLY A 1 282 ? 24.508 -18.488 -3.228 1.00 94.50 282 GLY A C 1
ATOM 2115 O O . GLY A 1 282 ? 23.597 -19.210 -3.626 1.00 94.50 282 GLY A O 1
ATOM 2116 N N . ARG A 1 283 ? 25.791 -18.832 -3.394 1.00 95.38 283 ARG A N 1
ATOM 2117 C CA . ARG A 1 283 ? 26.237 -20.070 -4.061 1.00 95.38 283 ARG A CA 1
ATOM 2118 C C . ARG A 1 283 ? 25.692 -21.329 -3.395 1.00 95.38 283 ARG A C 1
ATOM 2120 O O . ARG A 1 283 ? 25.382 -22.306 -4.072 1.00 95.38 283 ARG A O 1
ATOM 2127 N N . ARG A 1 284 ? 25.580 -21.341 -2.064 1.00 96.00 284 ARG A N 1
ATOM 2128 C CA . ARG A 1 284 ? 24.947 -22.454 -1.349 1.00 96.00 284 ARG A CA 1
ATOM 2129 C C . ARG A 1 284 ? 23.437 -22.469 -1.576 1.00 96.00 284 ARG A C 1
ATOM 2131 O O . ARG A 1 284 ? 22.897 -23.557 -1.758 1.00 96.00 284 ARG A O 1
ATOM 2138 N N . ALA A 1 285 ? 22.792 -21.304 -1.581 1.00 94.50 285 ALA A N 1
ATOM 2139 C CA . ALA A 1 285 ? 21.354 -21.159 -1.782 1.00 94.50 285 ALA A CA 1
ATOM 2140 C C . ALA A 1 285 ? 20.910 -21.679 -3.157 1.00 94.50 285 ALA A C 1
ATOM 2142 O O . ALA A 1 285 ? 19.971 -22.467 -3.230 1.00 94.50 285 ALA A O 1
ATOM 2143 N N . ILE A 1 286 ? 21.642 -21.357 -4.230 1.00 94.31 286 ILE A N 1
ATOM 2144 C CA . ILE A 1 286 ? 21.276 -21.811 -5.584 1.00 94.31 286 ILE A CA 1
ATOM 2145 C C . ILE A 1 286 ? 21.333 -23.337 -5.760 1.00 94.31 286 ILE A C 1
ATOM 2147 O O . ILE A 1 286 ? 20.742 -23.865 -6.690 1.00 94.31 286 ILE A O 1
ATOM 2151 N N . ARG A 1 287 ? 21.996 -24.077 -4.858 1.00 95.06 287 ARG A N 1
ATOM 2152 C CA . ARG A 1 287 ? 22.015 -25.554 -4.889 1.00 95.06 287 ARG A CA 1
ATOM 2153 C C . ARG A 1 287 ? 20.684 -26.190 -4.491 1.00 95.06 287 ARG A C 1
ATOM 2155 O O . ARG A 1 287 ? 20.541 -27.397 -4.647 1.00 95.06 287 ARG A O 1
ATOM 2162 N N . PHE A 1 288 ? 19.766 -25.414 -3.922 1.00 93.19 288 PHE A N 1
ATOM 2163 C CA . PHE A 1 288 ? 18.407 -25.855 -3.614 1.00 93.19 288 PHE A CA 1
ATOM 2164 C C . PHE A 1 288 ? 17.425 -25.551 -4.750 1.00 93.19 288 PHE A C 1
ATOM 2166 O O . PHE A 1 288 ? 16.268 -25.945 -4.654 1.00 93.19 288 PHE A O 1
ATOM 2173 N N . LEU A 1 289 ? 17.883 -24.853 -5.793 1.00 92.69 289 LEU A N 1
ATOM 2174 C CA . LEU A 1 289 ? 17.067 -24.479 -6.935 1.00 92.69 289 LEU A CA 1
ATOM 2175 C C . LEU A 1 289 ? 17.157 -25.538 -8.033 1.00 92.69 289 LEU A C 1
ATOM 2177 O O . LEU A 1 289 ? 18.227 -26.080 -8.323 1.00 92.69 289 LEU A O 1
ATOM 2181 N N . HIS A 1 290 ? 16.027 -25.777 -8.678 1.00 93.31 290 HIS A N 1
ATOM 2182 C CA . HIS A 1 290 ? 15.870 -26.645 -9.830 1.00 93.31 290 HIS A CA 1
ATOM 2183 C C . HIS A 1 290 ? 15.395 -25.824 -11.026 1.00 93.31 290 HIS A C 1
ATOM 2185 O O . HIS A 1 290 ? 14.740 -24.792 -10.892 1.00 93.31 290 HIS A O 1
ATOM 2191 N N . ARG A 1 291 ? 15.720 -26.291 -12.233 1.00 92.62 291 ARG A N 1
ATOM 2192 C CA . ARG A 1 291 ? 15.235 -25.659 -13.463 1.00 92.62 291 ARG A CA 1
ATOM 2193 C C . ARG A 1 291 ? 13.702 -25.613 -13.456 1.00 92.62 291 ARG A C 1
ATOM 2195 O O . ARG A 1 291 ? 13.065 -26.652 -13.314 1.00 92.62 291 ARG A O 1
ATOM 2202 N N . GLY A 1 292 ? 13.142 -24.432 -13.699 1.00 91.75 292 GLY A N 1
ATOM 2203 C CA . GLY A 1 292 ? 11.704 -24.170 -13.703 1.00 91.75 292 GLY A CA 1
ATOM 2204 C C . GLY A 1 292 ? 11.159 -23.637 -12.378 1.00 91.75 292 GLY A C 1
ATOM 2205 O O . GLY A 1 292 ? 9.983 -23.280 -12.331 1.00 91.75 292 GLY A O 1
ATOM 2206 N N . ASP A 1 293 ? 11.981 -23.546 -11.328 1.00 93.19 293 ASP A N 1
ATOM 2207 C CA . ASP A 1 293 ? 11.543 -22.972 -10.059 1.00 93.19 293 ASP A CA 1
ATOM 2208 C C . ASP A 1 293 ? 11.148 -21.494 -10.220 1.00 93.19 293 ASP A C 1
ATOM 2210 O O . ASP A 1 293 ? 11.782 -20.718 -10.945 1.00 93.19 293 ASP A O 1
ATOM 2214 N N . ILE A 1 294 ? 10.099 -21.110 -9.493 1.00 92.06 294 ILE A N 1
ATOM 2215 C CA . ILE A 1 294 ? 9.637 -19.730 -9.340 1.00 92.06 294 ILE A CA 1
ATOM 2216 C C . ILE A 1 294 ? 9.991 -19.302 -7.921 1.00 92.06 294 ILE A C 1
ATOM 2218 O O . ILE A 1 294 ? 9.524 -19.900 -6.951 1.00 92.06 294 ILE A O 1
ATOM 2222 N N . VAL A 1 295 ? 10.838 -18.287 -7.798 1.00 91.00 295 VAL A N 1
ATOM 2223 C CA . VAL A 1 295 ? 11.471 -17.925 -6.530 1.00 91.00 295 VAL A CA 1
ATOM 2224 C C . VAL A 1 295 ? 11.163 -16.474 -6.195 1.00 91.00 295 VAL A C 1
ATOM 2226 O O . VAL A 1 295 ? 11.381 -15.575 -7.004 1.00 91.00 295 VAL A O 1
ATOM 2229 N N . ASN A 1 296 ? 10.676 -16.234 -4.980 1.00 90.38 296 ASN A N 1
ATOM 2230 C CA . ASN A 1 296 ? 10.651 -14.899 -4.394 1.00 90.38 296 ASN A CA 1
ATOM 2231 C C . ASN A 1 296 ? 11.943 -14.686 -3.597 1.00 90.38 296 ASN A C 1
ATOM 2233 O O . ASN A 1 296 ? 12.341 -15.545 -2.804 1.00 90.38 296 ASN A O 1
ATOM 2237 N N . ILE A 1 297 ? 12.614 -13.561 -3.838 1.00 85.88 297 ILE A N 1
ATOM 2238 C CA . ILE A 1 297 ? 13.898 -13.246 -3.217 1.00 85.88 297 ILE A CA 1
ATOM 2239 C C . ILE A 1 297 ? 13.721 -12.069 -2.267 1.00 85.88 297 ILE A C 1
ATOM 2241 O O . ILE A 1 297 ? 13.552 -10.929 -2.690 1.00 85.88 297 ILE A O 1
ATOM 2245 N N . GLY A 1 298 ? 13.818 -12.356 -0.971 1.00 85.25 298 GLY A N 1
ATOM 2246 C CA . GLY A 1 298 ? 13.792 -11.327 0.060 1.00 85.25 298 GLY A CA 1
ATOM 2247 C C . GLY A 1 298 ? 15.019 -10.411 0.022 1.00 85.25 298 GLY A C 1
ATOM 2248 O O . GLY A 1 298 ? 16.095 -10.769 -0.468 1.00 85.25 298 GLY A O 1
ATOM 2249 N N . THR A 1 299 ? 14.867 -9.228 0.611 1.00 85.62 299 THR A N 1
ATOM 2250 C CA . THR A 1 299 ? 15.961 -8.265 0.776 1.00 85.62 299 THR A CA 1
ATOM 2251 C C . THR A 1 299 ? 17.105 -8.826 1.635 1.00 85.62 299 THR A C 1
ATOM 2253 O O . THR A 1 299 ? 16.948 -9.775 2.408 1.00 85.62 299 THR A O 1
ATOM 2256 N N . GLY A 1 300 ? 18.298 -8.239 1.505 1.00 88.19 300 GLY A N 1
ATOM 2257 C CA . GLY A 1 300 ? 19.488 -8.663 2.241 1.00 88.19 300 GLY A CA 1
ATOM 2258 C C . GLY A 1 300 ? 20.309 -9.700 1.479 1.00 88.19 300 GLY A C 1
ATOM 2259 O O . GLY A 1 300 ? 20.534 -9.557 0.284 1.00 88.19 300 GLY A O 1
ATOM 2260 N N . ILE A 1 301 ? 20.822 -10.727 2.173 1.00 92.69 301 ILE A N 1
ATOM 2261 C CA . ILE A 1 301 ? 21.735 -11.704 1.547 1.00 92.69 301 ILE A CA 1
ATOM 2262 C C . ILE A 1 301 ? 21.103 -12.360 0.309 1.00 92.69 301 ILE A C 1
ATOM 2264 O O . ILE A 1 301 ? 21.802 -12.431 -0.700 1.00 92.69 301 ILE A O 1
ATOM 2268 N N . PRO A 1 302 ? 19.831 -12.815 0.327 1.00 90.00 302 PRO A N 1
ATOM 2269 C CA . PRO A 1 302 ? 19.223 -13.411 -0.859 1.00 90.00 302 PRO A CA 1
ATOM 2270 C C . PRO A 1 302 ? 19.206 -12.444 -2.052 1.00 90.00 302 PRO A C 1
ATOM 2272 O O . PRO A 1 302 ? 19.732 -12.797 -3.108 1.00 90.00 302 PRO A O 1
ATOM 2275 N N . GLY A 1 303 ? 18.695 -11.221 -1.859 1.00 87.75 303 GLY A N 1
ATOM 2276 C CA . GLY A 1 303 ? 18.632 -10.174 -2.888 1.00 87.75 303 GLY A CA 1
ATOM 2277 C C . GLY A 1 303 ? 19.988 -9.825 -3.494 1.00 87.75 303 GLY A C 1
ATOM 2278 O O . GLY A 1 303 ? 20.115 -9.740 -4.710 1.00 87.75 303 GLY A O 1
ATOM 2279 N N . ASP A 1 304 ? 21.023 -9.724 -2.661 1.00 87.06 304 ASP A N 1
ATOM 2280 C CA . ASP A 1 304 ? 22.361 -9.335 -3.114 1.00 87.06 304 ASP A CA 1
ATOM 2281 C C . ASP A 1 304 ? 23.115 -10.456 -3.849 1.00 87.06 304 ASP A C 1
ATOM 2283 O O . ASP A 1 304 ? 24.126 -10.191 -4.498 1.00 87.06 304 ASP A O 1
ATOM 2287 N N . THR A 1 305 ? 22.729 -11.727 -3.664 1.00 91.81 305 THR A N 1
ATOM 2288 C CA . THR A 1 305 ? 23.636 -12.852 -3.976 1.00 91.81 305 THR A CA 1
ATOM 2289 C C . THR A 1 305 ? 23.044 -13.952 -4.834 1.00 91.81 305 THR A C 1
ATOM 2291 O O . THR A 1 305 ? 23.815 -14.625 -5.515 1.00 91.81 305 THR A O 1
ATOM 2294 N N . VAL A 1 306 ? 21.723 -14.153 -4.852 1.00 91.38 306 VAL A N 1
ATOM 2295 C CA . VAL A 1 306 ? 21.122 -15.230 -5.656 1.00 91.38 306 VAL A CA 1
ATOM 2296 C C . VAL A 1 306 ? 21.270 -14.945 -7.149 1.00 91.38 306 VAL A C 1
ATOM 2298 O O . VAL A 1 306 ? 21.715 -15.826 -7.881 1.00 91.38 306 VAL A O 1
ATOM 2301 N N . GLY A 1 307 ? 20.992 -13.712 -7.587 1.00 89.88 307 GLY A N 1
ATOM 2302 C CA . GLY A 1 307 ? 21.195 -13.294 -8.979 1.00 89.88 307 GLY A CA 1
ATOM 2303 C C . GLY A 1 307 ? 22.645 -13.496 -9.444 1.00 89.88 307 GLY A C 1
ATOM 2304 O O . GLY A 1 307 ? 22.877 -14.269 -10.375 1.00 89.88 307 GLY A O 1
ATOM 2305 N N . PRO A 1 308 ? 23.639 -12.910 -8.749 1.00 91.31 308 PRO A N 1
ATOM 2306 C CA . PRO A 1 308 ? 25.045 -13.126 -9.081 1.00 91.31 308 PRO A CA 1
ATOM 2307 C C . PRO A 1 308 ? 25.503 -14.582 -9.034 1.00 91.31 308 PRO A C 1
ATOM 2309 O O . PRO A 1 308 ? 26.265 -15.009 -9.899 1.00 91.31 308 PRO A O 1
ATOM 2312 N N . ALA A 1 309 ? 25.026 -15.372 -8.070 1.00 93.12 309 ALA A N 1
ATOM 2313 C CA . ALA A 1 309 ? 25.368 -16.788 -8.000 1.00 93.12 309 ALA A CA 1
ATOM 2314 C C . ALA A 1 309 ? 24.813 -17.578 -9.199 1.00 93.12 309 ALA A C 1
ATOM 2316 O O . ALA A 1 309 ? 25.519 -18.434 -9.727 1.00 93.12 309 ALA A O 1
ATOM 2317 N N . LEU A 1 310 ? 23.586 -17.290 -9.652 1.00 91.75 310 LEU A N 1
ATOM 2318 C CA . LEU A 1 310 ? 23.009 -17.895 -10.861 1.00 91.75 310 LEU A CA 1
ATOM 2319 C C . LEU A 1 310 ? 23.780 -17.491 -12.124 1.00 91.75 310 LEU A C 1
ATOM 2321 O O . LEU A 1 310 ? 24.022 -18.341 -12.986 1.00 91.75 310 LEU A O 1
ATOM 2325 N N . ALA A 1 311 ? 24.209 -16.227 -12.203 1.00 90.25 311 ALA A N 1
ATOM 2326 C CA . ALA A 1 311 ? 25.010 -15.712 -13.311 1.00 90.25 311 ALA A CA 1
ATOM 2327 C C . ALA A 1 311 ? 26.349 -16.459 -13.452 1.00 90.25 311 ALA A C 1
ATOM 2329 O O . ALA A 1 311 ? 26.744 -16.813 -14.561 1.00 90.25 311 ALA A O 1
ATOM 2330 N N . GLU A 1 312 ? 27.032 -16.753 -12.336 1.00 91.06 312 GLU A N 1
ATOM 2331 C CA . GLU A 1 312 ? 28.323 -17.464 -12.336 1.00 91.06 312 GLU A CA 1
ATOM 2332 C C . GLU A 1 312 ? 28.256 -18.869 -12.947 1.00 91.06 312 GLU A C 1
ATOM 2334 O O . GLU A 1 312 ? 29.237 -19.334 -13.526 1.00 91.06 312 GLU A O 1
ATOM 2339 N N . VAL A 1 313 ? 27.119 -19.553 -12.806 1.00 90.31 313 VAL A N 1
ATOM 2340 C CA . VAL A 1 313 ? 26.934 -20.937 -13.273 1.00 90.31 313 VAL A CA 1
ATOM 2341 C C . VAL A 1 313 ? 26.109 -21.034 -14.558 1.00 90.31 313 VAL A C 1
ATOM 2343 O O . VAL A 1 313 ? 25.782 -22.139 -14.987 1.00 90.31 313 VAL A O 1
ATOM 2346 N N . GLY A 1 314 ? 25.765 -19.899 -15.177 1.00 87.81 314 GLY A N 1
ATOM 2347 C CA . GLY A 1 314 ? 24.989 -19.858 -16.418 1.00 87.81 314 GLY A CA 1
ATOM 2348 C C . GLY A 1 314 ? 23.553 -20.374 -16.266 1.00 87.81 314 GLY A C 1
ATOM 2349 O O . GLY A 1 314 ? 23.031 -21.007 -17.181 1.00 87.81 314 GLY A O 1
ATOM 2350 N N . LEU A 1 315 ? 22.921 -20.146 -15.108 1.00 86.31 315 LEU A N 1
ATOM 2351 C CA . LEU A 1 315 ? 21.552 -20.595 -14.808 1.00 86.31 315 LEU A CA 1
ATOM 2352 C C . LEU A 1 315 ? 20.535 -19.447 -14.717 1.00 86.31 315 LEU A C 1
ATOM 2354 O O . LEU A 1 315 ? 19.450 -19.640 -14.172 1.00 86.31 315 LEU A O 1
ATOM 2358 N N . SER A 1 316 ? 20.855 -18.276 -15.270 1.00 81.69 316 SER A N 1
ATOM 2359 C CA . SER A 1 316 ? 19.982 -17.093 -15.260 1.00 81.69 316 SER A CA 1
ATOM 2360 C C . SER A 1 316 ? 18.595 -17.366 -15.855 1.00 81.69 316 SER A C 1
ATOM 2362 O O . SER A 1 316 ? 17.595 -17.001 -15.253 1.00 81.69 316 SER A O 1
ATOM 2364 N N . ASP A 1 317 ? 18.529 -18.100 -16.970 1.00 84.88 317 ASP A N 1
ATOM 2365 C CA . ASP A 1 317 ? 17.267 -18.420 -17.661 1.00 84.88 317 ASP A CA 1
ATOM 2366 C C . ASP A 1 317 ? 16.580 -19.684 -17.121 1.00 84.88 317 ASP A C 1
ATOM 2368 O O . ASP A 1 317 ? 15.548 -20.123 -17.633 1.00 84.88 317 ASP A O 1
ATOM 2372 N N . ALA A 1 318 ? 17.180 -20.346 -16.127 1.00 87.25 318 ALA A N 1
ATOM 2373 C CA . ALA A 1 318 ? 16.639 -21.584 -15.579 1.00 87.25 318 ALA A CA 1
ATOM 23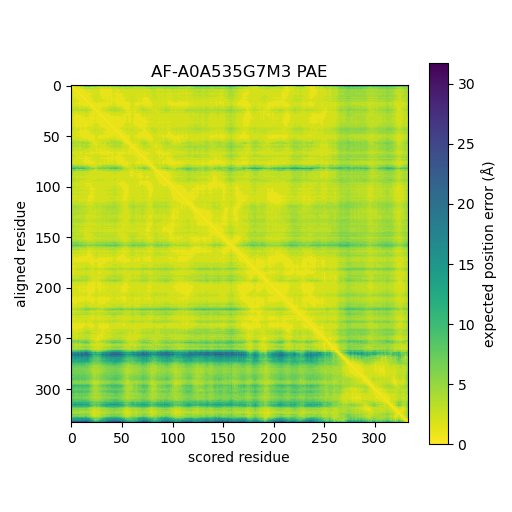74 C C . ALA A 1 318 ? 15.607 -21.339 -14.472 1.00 87.25 318 ALA A C 1
ATOM 2376 O O . ALA A 1 318 ? 14.869 -22.268 -14.150 1.00 87.25 318 ALA A O 1
ATOM 2377 N N . ILE A 1 319 ? 15.569 -20.135 -13.895 1.00 89.44 319 ILE A N 1
ATOM 2378 C CA . ILE A 1 319 ? 14.781 -19.781 -12.711 1.00 89.44 319 ILE A CA 1
ATOM 2379 C C . ILE A 1 319 ? 13.982 -18.515 -13.002 1.00 89.44 319 ILE A C 1
ATOM 2381 O O . ILE A 1 319 ? 14.498 -17.578 -13.603 1.00 89.44 319 ILE A O 1
ATOM 2385 N N . THR A 1 320 ? 12.735 -18.460 -12.540 1.00 88.38 320 THR A N 1
ATOM 2386 C CA . THR A 1 320 ? 11.928 -17.235 -12.607 1.00 88.38 320 THR A CA 1
ATOM 2387 C C . THR A 1 320 ? 11.966 -16.517 -11.267 1.00 88.38 320 THR A C 1
ATOM 2389 O O . THR A 1 320 ? 11.535 -17.068 -10.256 1.00 88.38 320 THR A O 1
ATOM 2392 N N . LEU A 1 321 ? 12.462 -15.281 -11.248 1.00 87.25 321 LEU A N 1
ATOM 2393 C CA . LEU A 1 321 ? 12.438 -14.434 -10.056 1.00 87.25 321 LEU A CA 1
ATOM 2394 C C . LEU A 1 321 ? 11.116 -13.673 -9.966 1.00 87.25 321 LEU A C 1
ATOM 2396 O O . LEU A 1 321 ? 10.553 -13.267 -10.977 1.00 87.25 321 LEU A O 1
ATOM 2400 N N . THR A 1 322 ? 10.615 -13.478 -8.753 1.00 89.88 322 THR A N 1
ATOM 2401 C CA . THR A 1 322 ? 9.378 -12.735 -8.487 1.00 89.88 322 THR A CA 1
ATOM 2402 C C . THR A 1 322 ? 9.559 -11.813 -7.291 1.00 89.88 322 THR A C 1
ATOM 2404 O O . THR A 1 322 ? 10.356 -12.098 -6.394 1.00 89.88 322 THR A O 1
ATOM 2407 N N . VAL A 1 323 ? 8.788 -10.729 -7.261 1.00 90.06 323 VAL A N 1
ATOM 2408 C CA . VAL A 1 323 ? 8.708 -9.797 -6.132 1.00 90.06 323 VAL A CA 1
ATOM 2409 C C . VAL A 1 323 ? 7.248 -9.672 -5.718 1.00 90.06 323 VAL A C 1
ATOM 2411 O O . VAL A 1 323 ? 6.351 -9.577 -6.552 1.00 90.06 323 VAL A O 1
ATOM 2414 N N . GLU A 1 324 ? 6.996 -9.669 -4.416 1.00 91.69 324 GLU A N 1
ATOM 2415 C CA . GLU A 1 324 ? 5.660 -9.641 -3.817 1.00 91.69 324 GLU A CA 1
ATOM 2416 C C . GLU A 1 324 ? 4.856 -8.374 -4.145 1.00 91.69 324 GLU A C 1
ATOM 2418 O O . GLU A 1 324 ? 3.640 -8.366 -3.972 1.00 91.69 324 GLU A O 1
ATOM 2423 N N . SER A 1 325 ? 5.517 -7.324 -4.643 1.00 91.12 325 SER A N 1
ATOM 2424 C CA . SER A 1 325 ? 4.891 -6.111 -5.179 1.00 91.12 325 SER A CA 1
ATOM 2425 C C . SER A 1 325 ? 4.193 -6.327 -6.531 1.00 91.12 325 SER A C 1
ATOM 2427 O O . SER A 1 325 ? 3.508 -5.428 -7.012 1.00 91.12 325 SER A O 1
ATOM 2429 N N . GLY A 1 326 ? 4.345 -7.505 -7.148 1.00 89.88 326 GLY A N 1
ATOM 2430 C CA . GLY A 1 326 ? 3.650 -7.897 -8.377 1.00 89.88 326 GLY A CA 1
ATOM 2431 C C . GLY A 1 326 ? 4.553 -8.094 -9.595 1.00 89.88 326 GLY A C 1
ATOM 2432 O O . GLY A 1 326 ? 4.055 -8.464 -10.656 1.00 89.88 326 GLY A O 1
ATOM 2433 N N . VAL A 1 327 ? 5.868 -7.889 -9.462 1.00 89.00 327 VAL A N 1
ATOM 2434 C CA . VAL A 1 327 ? 6.823 -8.139 -10.553 1.00 89.00 327 VAL A CA 1
ATOM 2435 C C . VAL A 1 327 ? 7.049 -9.640 -10.717 1.00 89.00 327 VAL A C 1
ATOM 2437 O O . VAL A 1 327 ? 7.326 -10.356 -9.750 1.00 89.00 327 VAL A O 1
ATOM 2440 N N . TYR A 1 328 ? 6.959 -10.110 -11.959 1.00 88.31 328 TYR A N 1
ATOM 2441 C CA . TYR A 1 328 ? 7.134 -11.510 -12.324 1.00 88.31 328 TYR A CA 1
ATOM 2442 C C . TYR A 1 328 ? 8.138 -11.630 -13.477 1.00 88.31 328 TYR A C 1
ATOM 2444 O O . TYR A 1 328 ? 7.850 -11.237 -14.606 1.00 88.31 328 TYR A O 1
ATOM 2452 N N . GLY A 1 329 ? 9.318 -12.179 -13.194 1.00 84.88 329 GLY A N 1
ATOM 2453 C CA . GLY A 1 329 ? 10.477 -12.164 -14.085 1.00 84.88 329 GLY A CA 1
ATOM 2454 C C . GLY A 1 329 ? 11.321 -10.892 -13.942 1.00 84.88 329 GLY A C 1
ATOM 2455 O O . GLY A 1 329 ? 11.220 -10.170 -12.951 1.00 84.88 329 GLY A O 1
ATOM 2456 N N . GLY A 1 330 ? 12.159 -10.627 -14.947 1.00 82.06 330 GLY A N 1
ATOM 2457 C CA . GLY A 1 330 ? 13.079 -9.486 -14.957 1.00 82.06 330 GLY A CA 1
ATOM 2458 C C . GLY A 1 330 ? 14.467 -9.799 -14.394 1.00 82.06 330 GLY A C 1
ATOM 2459 O O . GLY A 1 330 ? 14.716 -10.875 -13.846 1.00 82.06 330 GLY A O 1
ATOM 2460 N N . VAL A 1 331 ? 15.372 -8.828 -14.523 1.00 76.62 331 VAL A N 1
ATOM 2461 C CA . VAL A 1 331 ? 16.669 -8.808 -13.832 1.00 76.62 331 VAL A CA 1
ATOM 2462 C C . VAL A 1 331 ? 16.692 -7.633 -12.851 1.00 76.62 331 VAL A C 1
ATOM 2464 O O . VAL A 1 331 ? 16.117 -6.588 -13.165 1.00 76.62 331 VAL A O 1
ATOM 2467 N N . PRO A 1 332 ? 17.314 -7.771 -11.666 1.00 70.00 332 PRO A N 1
ATOM 2468 C CA . PRO A 1 332 ? 17.516 -6.635 -10.772 1.00 70.00 332 PRO A CA 1
ATOM 2469 C C . PRO A 1 332 ? 18.296 -5.518 -11.479 1.00 70.00 332 PRO A C 1
ATOM 2471 O O . PRO A 1 332 ? 19.285 -5.810 -12.155 1.00 70.00 332 PRO A O 1
ATOM 2474 N N . ALA A 1 333 ? 17.832 -4.276 -11.320 1.00 58.53 333 ALA A N 1
ATOM 2475 C CA . ALA A 1 333 ? 18.524 -3.070 -11.780 1.00 58.53 333 ALA A CA 1
ATOM 2476 C C . ALA A 1 333 ? 19.725 -2.727 -10.886 1.00 58.53 333 ALA A C 1
ATOM 2478 O O . ALA A 1 333 ? 19.639 -2.988 -9.661 1.00 58.53 333 ALA A O 1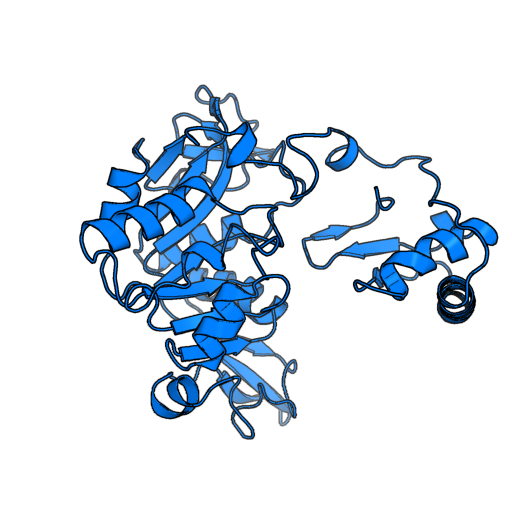
#

Sequence (333 aa):
MRLASVQEAVAAIPDGATVAVDGFTLMGVAEALYEGIETSFRKTGHPRDLVIVHAAGQSNRKVGFEHFAVEGLAKRIVGSHWGLMPRMSAFLGQGLAEAVCLPQGQLSTLYRSIAAGRPGNLSRIGLGTFVDPRIEAGKVNQPAREHAPDYVAIERIDGQEFMLYRSFAIDVGIFRATAVDQDGNCSHEDEAVTLDALAIAQAAHNSAGVVICQAKKLVPRGSIPPRQVTVPGAMVDLVVPAPDPERQHRQTDGVSFDPVYLTPSFGAELPRAPFSTRLAIGRRAIRFLHRGDIVNIGTGIPGDTVGPALAEVGLSDAITLTVESGVYGGVPA

Solvent-accessible surface area (backbone atoms only — not comparable to full-atom values): 17173 Å² total; per-residue (Å²): 92,43,83,37,53,53,67,59,52,44,70,69,46,58,65,57,31,30,34,35,46,32,29,47,37,40,26,45,36,39,32,54,53,40,51,37,39,37,52,36,22,78,75,72,63,40,45,22,44,21,33,39,34,29,36,38,27,31,20,81,56,74,46,49,58,38,40,55,57,41,86,59,34,31,43,29,40,43,31,41,44,72,62,49,26,61,61,34,48,52,38,41,72,72,50,58,27,22,32,34,45,48,60,35,72,57,47,54,52,34,29,48,24,30,38,68,73,36,75,39,43,79,37,64,74,47,68,91,37,56,42,20,61,91,68,44,40,16,35,72,34,70,48,12,68,78,68,52,79,82,51,44,43,83,46,76,57,97,90,40,76,27,34,34,39,52,46,66,75,23,44,27,12,40,23,49,28,35,37,28,29,75,64,35,34,20,21,50,85,70,42,63,52,71,72,48,40,48,35,36,30,41,15,3,3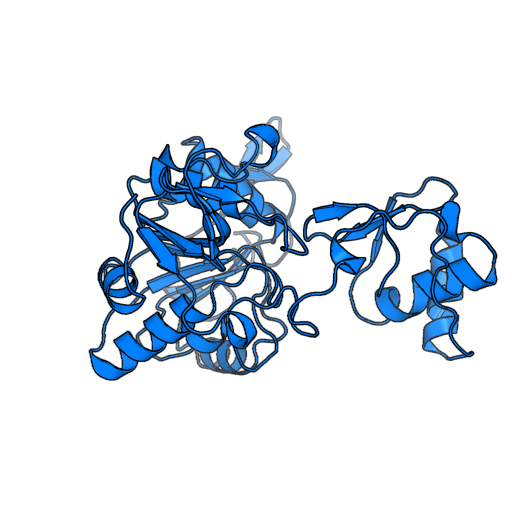7,66,49,74,27,47,14,39,35,33,20,59,40,81,44,60,70,81,72,65,54,79,90,54,49,63,35,64,12,93,45,30,44,34,39,24,67,43,91,51,34,77,78,37,52,24,28,36,83,89,40,52,74,64,70,72,64,75,49,83,56,81,90,64,74,49,57,79,70,77,94,43,76,58,38,55,50,14,50,56,54,57,72,78,61,54,82,74,42,76,42,76,62,53,81,60,60,51,51,72,8,41,50,25,38,29,38,77,71,72,41,55,89,36,46,40,42,34,45,96,65,71,50,77,48,74,65,90,132

pLDDT: mean 95.28, std 5.5, range [58.53, 98.94]